Protein AF-A0A6D2IZM9-F1 (afdb_monomer)

Structure (mmCIF, N/CA/C/O backbone):
data_AF-A0A6D2IZM9-F1
#
_entry.id   AF-A0A6D2IZM9-F1
#
loop_
_atom_site.group_PDB
_atom_site.id
_atom_site.type_symbol
_atom_site.label_atom_id
_atom_site.label_alt_id
_atom_site.label_comp_id
_atom_site.label_asym_id
_atom_site.label_entity_id
_atom_site.label_seq_id
_atom_site.pdbx_PDB_ins_code
_atom_site.Cartn_x
_atom_site.Cartn_y
_atom_site.Cartn_z
_atom_site.occupancy
_atom_site.B_iso_or_equiv
_atom_site.auth_seq_id
_atom_site.auth_comp_id
_atom_site.auth_asym_id
_atom_site.auth_atom_id
_atom_site.pdbx_PDB_model_num
ATOM 1 N N . MET A 1 1 ? 29.027 42.571 6.717 1.00 38.59 1 MET A N 1
ATOM 2 C CA . MET A 1 1 ? 27.785 42.399 7.497 1.00 38.59 1 MET A CA 1
ATOM 3 C C . MET A 1 1 ? 26.822 41.626 6.615 1.00 38.59 1 MET A C 1
ATOM 5 O O . MET A 1 1 ? 26.282 42.202 5.682 1.00 38.59 1 MET A O 1
ATOM 9 N N . ALA A 1 2 ? 26.761 40.306 6.794 1.00 31.56 2 ALA A N 1
ATOM 10 C CA . ALA A 1 2 ? 25.891 39.433 6.013 1.00 31.56 2 ALA A CA 1
ATOM 11 C C . ALA A 1 2 ? 24.478 39.486 6.604 1.00 31.56 2 ALA A C 1
ATOM 13 O O . ALA A 1 2 ? 24.330 39.432 7.823 1.00 31.56 2 ALA A O 1
ATOM 14 N N . ALA A 1 3 ? 23.475 39.644 5.741 1.00 39.59 3 ALA A N 1
ATOM 15 C CA . ALA A 1 3 ? 22.075 39.573 6.125 1.00 39.59 3 ALA A CA 1
ATOM 16 C C . ALA A 1 3 ? 21.750 38.161 6.630 1.00 39.59 3 ALA A C 1
ATOM 18 O O . ALA A 1 3 ? 22.191 37.166 6.051 1.00 39.59 3 ALA A O 1
ATOM 19 N N . GLU A 1 4 ? 21.017 38.106 7.734 1.00 38.84 4 GLU A N 1
ATOM 20 C CA . GLU A 1 4 ? 20.607 36.886 8.414 1.00 38.84 4 GLU A CA 1
ATOM 21 C C . GLU A 1 4 ? 19.823 35.967 7.467 1.00 38.84 4 GLU A C 1
ATOM 23 O O . GLU A 1 4 ? 18.853 36.372 6.824 1.00 38.84 4 GLU A O 1
ATOM 28 N N . SER A 1 5 ? 20.264 34.711 7.378 1.00 39.22 5 SER A N 1
ATOM 29 C CA . SER A 1 5 ? 19.514 33.632 6.746 1.00 39.22 5 SER A CA 1
ATOM 30 C C . SER A 1 5 ? 18.311 33.324 7.632 1.00 39.22 5 SER A C 1
ATOM 32 O O . SER A 1 5 ? 18.461 32.769 8.720 1.00 39.22 5 SER A O 1
ATOM 34 N N . SER A 1 6 ? 17.113 33.702 7.185 1.00 39.50 6 SER A N 1
ATOM 35 C CA . SER A 1 6 ? 15.892 33.196 7.792 1.00 39.50 6 SER A CA 1
ATOM 36 C C . SER A 1 6 ? 15.790 31.709 7.460 1.00 39.50 6 SER A C 1
ATOM 38 O O . SER A 1 6 ? 15.661 31.305 6.303 1.00 39.50 6 SER A O 1
ATOM 40 N N . SER A 1 7 ? 15.881 30.876 8.495 1.00 46.00 7 SER A N 1
ATOM 41 C CA . SER A 1 7 ? 15.520 29.465 8.443 1.00 46.00 7 SER A CA 1
ATOM 42 C C . SER A 1 7 ? 14.008 29.354 8.233 1.00 46.00 7 SER A C 1
ATOM 44 O O . SER A 1 7 ? 13.225 29.096 9.144 1.00 46.00 7 SER A O 1
ATOM 46 N N . GLY A 1 8 ? 13.573 29.598 6.999 1.00 32.31 8 GLY A N 1
ATOM 47 C CA . GLY A 1 8 ? 12.224 29.295 6.566 1.00 32.31 8 GLY A CA 1
ATOM 48 C C . GLY A 1 8 ? 12.058 27.785 6.558 1.00 32.31 8 GLY A C 1
ATOM 49 O O . GLY A 1 8 ? 12.406 27.124 5.583 1.00 32.31 8 GLY A O 1
ATOM 50 N N . ILE A 1 9 ? 11.517 27.227 7.640 1.00 33.75 9 ILE A N 1
ATOM 51 C CA . ILE A 1 9 ? 10.809 25.954 7.548 1.00 33.75 9 ILE A CA 1
ATOM 52 C C . ILE A 1 9 ? 9.618 26.248 6.641 1.00 33.75 9 ILE A C 1
ATOM 54 O O . ILE A 1 9 ? 8.611 26.786 7.092 1.00 33.75 9 ILE A O 1
ATOM 58 N N . ILE A 1 10 ? 9.760 25.968 5.346 1.00 32.78 10 ILE A N 1
ATOM 59 C CA . ILE A 1 10 ? 8.606 25.861 4.462 1.00 32.78 10 ILE A CA 1
ATOM 60 C C . ILE A 1 10 ? 7.827 24.670 5.024 1.00 32.78 10 ILE A C 1
ATOM 62 O O . ILE A 1 10 ? 8.347 23.550 4.991 1.00 32.78 10 ILE A O 1
ATOM 66 N N . PRO A 1 11 ? 6.629 24.867 5.599 1.00 30.11 11 PRO A N 1
ATOM 67 C CA . PRO A 1 11 ? 5.808 23.735 5.969 1.00 30.11 11 PRO A CA 1
ATOM 68 C C . PRO A 1 11 ? 5.500 23.033 4.653 1.00 30.11 11 PRO A C 1
ATOM 70 O O . PRO A 1 11 ? 4.877 23.638 3.785 1.00 30.11 11 PRO A O 1
ATOM 73 N N . PHE A 1 12 ? 5.952 21.793 4.466 1.00 28.64 12 PHE A N 1
ATOM 74 C CA . PHE A 1 12 ? 5.380 20.957 3.418 1.00 28.64 12 PHE A CA 1
ATOM 75 C C . PHE A 1 12 ? 3.882 20.871 3.724 1.00 28.64 12 PHE A C 1
ATOM 77 O O . PHE A 1 12 ? 3.519 20.265 4.736 1.00 28.64 12 PHE A O 1
ATOM 84 N N . PRO A 1 13 ? 2.984 21.463 2.917 1.00 38.31 13 PRO A N 1
ATOM 85 C CA . PRO A 1 13 ? 1.565 21.344 3.166 1.00 38.31 13 PRO A CA 1
ATOM 86 C C . PRO A 1 13 ? 1.131 20.007 2.572 1.00 38.31 13 PRO A C 1
ATOM 88 O O . PRO A 1 13 ? 0.357 19.962 1.624 1.00 38.31 13 PRO A O 1
ATOM 91 N N . SER A 1 14 ? 1.637 18.888 3.089 1.00 41.75 14 SER A N 1
ATOM 92 C CA . SER A 1 14 ? 1.106 17.577 2.720 1.00 41.75 14 SER A CA 1
ATOM 93 C C . SER A 1 14 ? -0.194 17.339 3.493 1.00 41.75 14 SER A C 1
ATOM 95 O O . SER A 1 14 ? -0.275 16.481 4.363 1.00 41.75 14 SER A O 1
ATOM 97 N N . SER A 1 15 ? -1.213 18.146 3.186 1.00 48.81 15 SER A N 1
ATOM 98 C CA . SER A 1 15 ? -2.614 17.939 3.588 1.00 48.81 15 SER A CA 1
ATOM 99 C C . SER A 1 15 ? -3.463 17.552 2.378 1.00 48.81 15 SER A C 1
ATOM 101 O O . SER A 1 15 ? -4.623 17.947 2.257 1.00 48.81 15 SER A O 1
ATOM 103 N N . SER A 1 16 ? -2.850 16.842 1.428 1.00 51.47 16 SER A N 1
ATOM 104 C CA . SER A 1 16 ? -3.490 16.519 0.160 1.00 51.47 16 SER A CA 1
ATOM 105 C C . SER A 1 16 ? -4.648 15.549 0.352 1.00 51.47 16 SER A C 1
ATOM 107 O O . SER A 1 16 ? -5.613 15.678 -0.382 1.00 51.47 16 SER A O 1
ATOM 109 N N . LEU A 1 17 ? -4.584 14.657 1.351 1.00 51.22 17 LEU A N 1
ATOM 110 C CA . LEU A 1 17 ? -5.661 13.753 1.758 1.00 51.22 17 LEU A CA 1
ATOM 111 C C . LEU A 1 17 ? -6.534 14.396 2.845 1.00 51.22 17 LEU A C 1
ATOM 113 O O . LEU A 1 17 ? -6.061 14.636 3.955 1.00 51.22 17 LEU A O 1
ATOM 117 N N . ARG A 1 18 ? -7.809 14.657 2.547 1.00 54.88 18 ARG A N 1
ATOM 118 C CA . ARG A 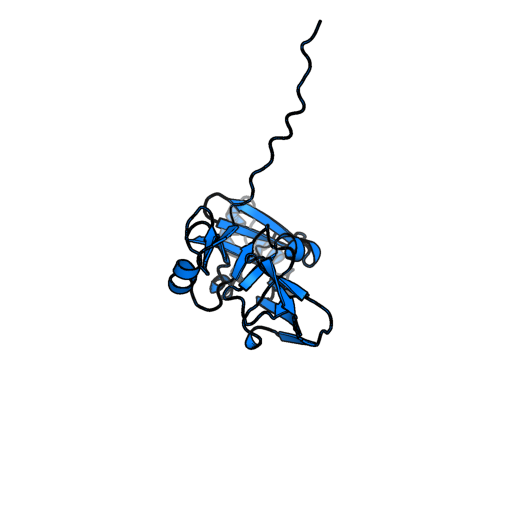1 18 ? -8.793 15.193 3.501 1.00 54.88 18 ARG A CA 1
ATOM 119 C C . ARG A 1 18 ? -10.074 14.396 3.443 1.00 54.88 18 ARG A C 1
ATOM 121 O O . ARG A 1 18 ? -10.560 14.135 2.355 1.00 54.88 18 ARG A O 1
ATOM 128 N N . PHE A 1 19 ? -10.664 14.039 4.572 1.00 54.28 19 PHE A N 1
ATOM 129 C CA . PHE A 1 19 ? -12.021 13.508 4.561 1.00 54.28 19 PHE A CA 1
ATOM 130 C C . PHE A 1 19 ? -13.018 14.638 4.806 1.00 54.28 19 PHE A C 1
ATOM 132 O O . PHE A 1 19 ? -13.113 15.166 5.911 1.00 54.28 19 PHE A O 1
ATOM 139 N N . GLU A 1 20 ? -13.756 15.014 3.770 1.00 53.47 20 GLU A N 1
ATOM 140 C CA . GLU A 1 20 ? -14.750 16.083 3.801 1.00 53.47 20 GLU A CA 1
ATOM 141 C C . GLU A 1 20 ? -16.025 15.588 3.101 1.00 53.47 20 GLU A C 1
ATOM 143 O O . GLU A 1 20 ? -15.963 14.825 2.140 1.00 53.47 20 GLU A O 1
ATOM 148 N N . HIS A 1 21 ? -17.205 15.986 3.588 1.00 56.22 21 HIS A N 1
ATOM 149 C CA . HIS A 1 21 ? -18.500 15.581 3.009 1.00 56.22 21 HIS A CA 1
ATOM 150 C C . HIS A 1 21 ? -18.712 14.054 2.912 1.00 56.22 21 HIS A C 1
ATOM 152 O O . HIS A 1 21 ? -19.262 13.557 1.932 1.00 56.22 21 HIS A O 1
ATOM 158 N N . ASN A 1 22 ? -18.269 13.301 3.928 1.00 53.41 22 ASN A N 1
ATOM 159 C CA . ASN A 1 22 ? -18.291 11.830 3.940 1.00 53.41 22 ASN A CA 1
ATOM 160 C C . ASN A 1 22 ? -17.460 11.185 2.809 1.00 53.41 22 ASN A C 1
ATOM 162 O O . ASN A 1 22 ? -17.678 10.029 2.447 1.00 53.41 22 ASN A O 1
ATOM 166 N N . CYS A 1 23 ? -16.515 11.936 2.238 1.00 53.25 23 CYS A N 1
ATOM 167 C CA . CYS A 1 23 ? -15.628 11.476 1.189 1.00 53.25 23 CYS A CA 1
ATOM 168 C C . CYS A 1 23 ? -14.173 11.781 1.531 1.00 53.25 23 CYS A C 1
ATOM 170 O O . CYS A 1 23 ? -13.801 12.899 1.869 1.00 53.25 23 CYS A O 1
ATOM 172 N N . LEU A 1 24 ? -13.324 10.774 1.390 1.00 61.12 24 LEU A N 1
ATOM 173 C CA . LEU A 1 24 ? -11.883 10.955 1.316 1.00 61.12 24 LEU A CA 1
ATOM 174 C C . LEU A 1 24 ? -11.565 11.751 0.044 1.00 61.12 24 LEU A C 1
ATOM 176 O O . LEU A 1 24 ? -12.086 11.432 -1.008 1.00 61.12 24 LEU A O 1
ATOM 180 N N . THR A 1 25 ? -10.741 12.782 0.095 1.00 55.56 25 THR A N 1
ATOM 181 C CA . THR A 1 25 ? -10.410 13.639 -1.047 1.00 55.56 25 THR A CA 1
ATOM 182 C C . THR A 1 25 ? -8.901 13.759 -1.161 1.00 55.56 25 THR A C 1
ATOM 184 O O . THR A 1 25 ? -8.244 13.966 -0.147 1.00 55.56 25 THR A O 1
ATOM 187 N N . PHE A 1 26 ? -8.345 13.624 -2.365 1.00 56.28 26 PHE A N 1
ATOM 188 C CA . PHE A 1 26 ? -6.960 13.980 -2.662 1.00 56.28 26 PHE A CA 1
ATOM 1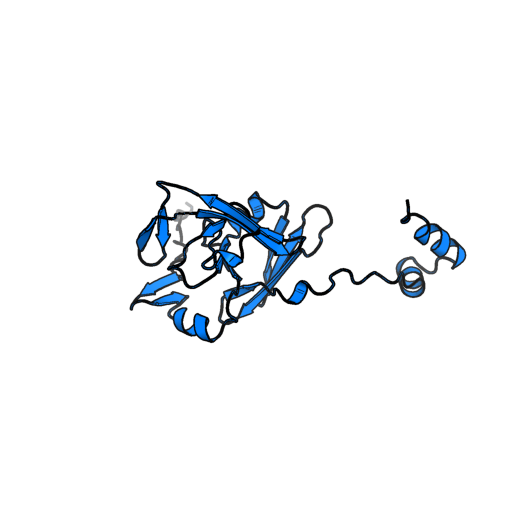89 C C . PHE A 1 26 ? -6.951 15.210 -3.572 1.00 56.28 26 PHE A C 1
ATOM 191 O O . PHE A 1 26 ? -7.531 15.165 -4.652 1.00 56.28 26 PHE A O 1
ATOM 198 N N . GLN A 1 27 ? -6.362 16.331 -3.141 1.00 58.81 27 GLN A N 1
ATOM 199 C CA . GLN A 1 27 ? -6.339 17.583 -3.923 1.00 58.81 27 GLN A CA 1
ATOM 200 C C . GLN A 1 27 ? -7.738 18.039 -4.414 1.00 58.81 27 GLN A C 1
ATOM 202 O O . GLN A 1 27 ? -7.889 18.483 -5.549 1.00 58.81 27 GLN A O 1
ATOM 207 N N . HIS A 1 28 ? -8.764 17.952 -3.556 1.00 53.44 28 HIS A N 1
ATOM 208 C CA . HIS A 1 28 ? -10.180 18.248 -3.865 1.00 53.44 28 HIS A CA 1
ATOM 209 C C . HIS A 1 28 ? -10.878 17.253 -4.813 1.00 53.44 28 HIS A C 1
ATOM 211 O O . HIS A 1 28 ? -12.031 17.467 -5.184 1.00 53.44 28 HIS A O 1
ATOM 217 N N . GLN A 1 29 ? -10.231 16.143 -5.179 1.00 56.94 29 GLN A N 1
ATOM 218 C CA . GLN A 1 29 ? -10.868 15.039 -5.900 1.00 56.94 29 GLN A CA 1
ATOM 219 C C . GLN A 1 29 ? -11.339 13.979 -4.912 1.00 56.94 29 GLN A C 1
ATOM 221 O O . GLN A 1 29 ? -10.549 13.439 -4.147 1.00 56.94 29 GLN A O 1
ATOM 226 N N . CYS A 1 30 ? -12.633 13.683 -4.919 1.00 58.78 30 CYS A N 1
ATOM 227 C CA . CYS A 1 30 ? -13.261 12.734 -4.009 1.00 58.78 30 CYS A CA 1
ATOM 228 C C . CYS A 1 30 ? -12.902 11.282 -4.381 1.00 58.78 30 CYS A C 1
ATOM 230 O O . CYS A 1 30 ? -13.344 10.768 -5.404 1.00 58.78 30 CYS A O 1
ATOM 232 N N . LEU A 1 31 ? -12.131 10.600 -3.530 1.00 61.81 31 LEU A N 1
ATOM 233 C CA . LEU A 1 31 ? -11.774 9.182 -3.623 1.00 61.81 31 LEU A CA 1
ATOM 234 C C . LEU A 1 31 ? -12.999 8.266 -3.726 1.00 61.81 31 LEU A C 1
ATOM 236 O O . LEU A 1 31 ? -12.879 7.194 -4.300 1.00 61.81 31 LEU A O 1
ATOM 240 N N . SER A 1 32 ? -14.194 8.653 -3.263 1.00 56.94 32 SER A N 1
ATOM 241 C CA . SER A 1 32 ? -15.385 7.812 -3.485 1.00 56.94 32 SER A CA 1
ATOM 242 C C . SER A 1 32 ? -15.765 7.699 -4.969 1.00 56.94 32 SER A C 1
ATOM 244 O O . SER A 1 32 ? -16.316 6.680 -5.375 1.00 56.94 32 SER A O 1
ATOM 246 N N . THR A 1 33 ? -15.398 8.675 -5.814 1.00 55.56 33 THR A N 1
ATOM 247 C CA . THR A 1 33 ? -15.480 8.507 -7.279 1.00 55.56 33 THR A CA 1
ATOM 248 C C . THR A 1 33 ? -14.431 7.528 -7.807 1.00 55.56 33 THR A C 1
ATOM 250 O O . THR A 1 33 ? -14.680 6.864 -8.811 1.00 55.56 33 THR A O 1
ATOM 253 N N . LEU A 1 34 ? -13.311 7.369 -7.091 1.00 60.22 34 LEU A N 1
ATOM 254 C CA . LEU A 1 34 ? -12.258 6.408 -7.417 1.00 60.22 34 LEU A CA 1
ATOM 255 C C . LEU A 1 34 ? -12.655 4.972 -7.107 1.00 60.22 34 LEU A C 1
ATOM 257 O O . LEU A 1 34 ? -12.255 4.080 -7.839 1.00 60.22 34 LEU A O 1
ATOM 261 N N . TYR A 1 35 ? -13.491 4.731 -6.093 1.00 59.34 35 TYR A N 1
ATOM 262 C CA . TYR A 1 35 ? -14.026 3.388 -5.837 1.00 59.34 35 TYR A CA 1
ATOM 263 C C . TYR A 1 35 ? -14.739 2.807 -7.070 1.00 59.34 35 TYR A C 1
ATOM 265 O O . TYR A 1 35 ? -14.592 1.630 -7.373 1.00 59.34 35 TYR A O 1
ATOM 273 N N . ASN A 1 36 ? -15.455 3.649 -7.825 1.00 61.50 36 ASN A N 1
ATOM 274 C CA . ASN A 1 36 ? -16.125 3.231 -9.059 1.00 61.50 36 ASN A CA 1
ATOM 275 C C . ASN A 1 36 ? -15.191 3.169 -10.280 1.00 61.50 36 ASN A C 1
ATOM 277 O O . ASN A 1 36 ? -15.559 2.567 -11.286 1.00 61.50 36 ASN A O 1
ATOM 281 N N . SER A 1 37 ? -14.023 3.818 -10.235 1.00 69.00 37 SER A N 1
ATOM 282 C CA . SER A 1 37 ? -13.067 3.836 -11.352 1.00 69.00 37 SER A CA 1
ATOM 283 C C . SER A 1 37 ? -11.904 2.859 -11.177 1.00 69.00 37 SER A C 1
ATOM 285 O O . SER A 1 37 ? -11.215 2.555 -12.149 1.00 69.00 37 SER A O 1
ATOM 287 N N . LEU A 1 38 ? -11.664 2.388 -9.954 1.00 73.06 38 LEU A N 1
ATOM 288 C CA . LEU A 1 38 ? -10.656 1.390 -9.634 1.00 73.06 38 LEU A CA 1
ATOM 289 C C . LEU A 1 38 ? -11.286 -0.006 -9.648 1.00 73.06 38 LEU A C 1
ATOM 291 O O . LEU A 1 38 ? -12.400 -0.186 -9.155 1.00 73.06 38 LEU A O 1
ATOM 295 N N . PRO A 1 39 ? -10.580 -1.020 -10.172 1.00 72.81 39 PRO A N 1
ATOM 296 C CA . PRO A 1 39 ? -11.013 -2.401 -10.036 1.00 72.81 39 PRO A CA 1
ATOM 297 C C . PRO A 1 39 ? -11.258 -2.766 -8.558 1.00 72.81 39 PRO A C 1
ATOM 299 O O . PRO A 1 39 ? -10.454 -2.378 -7.699 1.00 72.81 39 PRO A O 1
ATOM 302 N N . PRO A 1 40 ? -12.311 -3.535 -8.234 1.00 77.56 40 PRO A N 1
ATOM 303 C CA . PRO A 1 40 ? -12.507 -4.060 -6.886 1.00 77.56 40 PRO A CA 1
ATOM 304 C C . PRO A 1 40 ? -11.253 -4.785 -6.379 1.00 77.56 40 PRO A C 1
ATOM 306 O O . PRO A 1 40 ? -10.616 -5.527 -7.125 1.00 77.56 40 PRO A O 1
ATOM 309 N N . GLY A 1 41 ? -10.883 -4.555 -5.117 1.00 82.50 41 GLY A N 1
ATOM 310 C CA . GLY A 1 41 ? -9.686 -5.152 -4.511 1.00 82.50 41 GLY A CA 1
ATOM 311 C C . GLY A 1 41 ? -8.352 -4.492 -4.892 1.00 82.50 41 GLY A C 1
ATOM 312 O O . GLY A 1 41 ? -7.303 -4.997 -4.492 1.00 82.50 41 GLY A O 1
ATOM 313 N N . SER A 1 42 ? -8.366 -3.370 -5.622 1.00 88.44 42 SER A N 1
ATOM 314 C CA . SER A 1 42 ? -7.151 -2.611 -5.956 1.00 88.44 42 SER A CA 1
ATOM 315 C C . SER A 1 42 ? -6.356 -2.186 -4.719 1.00 88.44 42 SER A C 1
ATOM 317 O O . SER A 1 42 ? -6.926 -1.785 -3.703 1.00 88.44 42 SER A O 1
ATOM 319 N N . TRP A 1 43 ? -5.028 -2.213 -4.847 1.00 93.69 43 TRP A N 1
ATOM 320 C CA . TRP A 1 43 ? -4.085 -1.775 -3.820 1.00 93.69 43 TRP A CA 1
ATOM 321 C C . TRP A 1 43 ? -3.472 -0.429 -4.194 1.00 93.69 43 TRP A C 1
ATOM 323 O O . TRP A 1 43 ? -2.811 -0.304 -5.225 1.00 93.69 43 TRP A O 1
ATOM 333 N N . ILE A 1 44 ? -3.676 0.573 -3.343 1.00 93.69 44 ILE A N 1
ATOM 334 C CA . ILE A 1 44 ? -3.066 1.896 -3.475 1.00 93.69 44 ILE A CA 1
ATOM 335 C C . ILE A 1 44 ? -1.707 1.862 -2.780 1.00 93.69 44 ILE A C 1
ATOM 337 O O . ILE A 1 44 ? -1.614 1.482 -1.614 1.00 93.69 44 ILE A O 1
ATOM 341 N N . ILE A 1 45 ? -0.654 2.276 -3.476 1.00 95.44 45 ILE A N 1
ATOM 342 C CA . ILE A 1 45 ? 0.682 2.425 -2.901 1.00 95.44 45 ILE A CA 1
ATOM 343 C C . ILE A 1 45 ? 0.777 3.825 -2.299 1.00 95.44 45 ILE A C 1
ATOM 345 O O . ILE A 1 45 ? 0.750 4.821 -3.021 1.00 95.44 45 ILE A O 1
ATOM 349 N N . ASP A 1 46 ? 0.871 3.894 -0.973 1.00 92.81 46 ASP A N 1
ATOM 350 C CA . ASP A 1 46 ? 0.735 5.131 -0.211 1.00 92.81 46 ASP A CA 1
ATOM 351 C C . ASP A 1 46 ? 1.910 5.322 0.757 1.00 92.81 46 ASP A C 1
ATOM 353 O O . ASP A 1 46 ? 2.131 4.541 1.685 1.00 92.81 46 ASP A O 1
ATOM 357 N N . SER A 1 47 ? 2.685 6.386 0.549 1.00 93.00 47 SER A N 1
ATOM 358 C CA . SER A 1 47 ? 3.755 6.784 1.469 1.00 93.00 47 SER A CA 1
ATOM 359 C C . SER A 1 47 ? 3.243 7.521 2.709 1.00 93.00 47 SER A C 1
ATOM 361 O O . SER A 1 47 ? 3.989 7.660 3.675 1.00 93.00 47 SER A O 1
ATOM 363 N N . GLY A 1 48 ? 2.006 8.026 2.681 1.00 89.19 48 GLY A N 1
ATOM 364 C CA . GLY A 1 48 ? 1.346 8.682 3.810 1.00 89.19 48 GLY A CA 1
ATOM 365 C C . GLY A 1 48 ? 0.740 7.701 4.817 1.00 89.19 48 GLY A C 1
ATOM 366 O O . GLY A 1 48 ? 0.501 8.077 5.966 1.00 89.19 48 GLY A O 1
ATOM 367 N N . ALA A 1 49 ? 0.530 6.445 4.421 1.00 88.94 49 ALA A N 1
ATOM 368 C CA . ALA A 1 49 ? 0.082 5.389 5.315 1.00 88.94 49 ALA A CA 1
ATOM 369 C C . ALA A 1 49 ? 1.225 4.909 6.223 1.00 88.94 49 ALA A C 1
ATOM 371 O O . ALA A 1 49 ? 2.356 4.691 5.790 1.00 88.94 49 ALA A O 1
ATOM 372 N N . THR A 1 50 ? 0.918 4.706 7.503 1.00 90.81 50 THR A N 1
ATOM 373 C CA . THR A 1 50 ? 1.869 4.177 8.495 1.00 90.81 50 THR A CA 1
ATOM 374 C C . THR A 1 50 ? 1.903 2.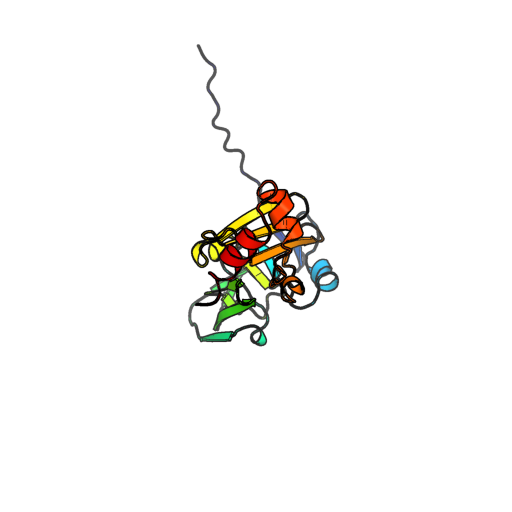653 8.540 1.00 90.81 50 THR A C 1
ATOM 376 O O . THR A 1 50 ? 2.861 2.080 9.053 1.00 90.81 50 THR A O 1
ATOM 379 N N . THR A 1 51 ? 0.858 1.994 8.038 1.00 91.69 51 THR A N 1
ATOM 380 C CA . THR A 1 51 ? 0.704 0.538 8.026 1.00 91.69 51 THR A CA 1
ATOM 381 C C . THR A 1 51 ? -0.160 0.093 6.852 1.00 91.69 51 THR A C 1
ATOM 383 O O . THR A 1 51 ? -0.893 0.897 6.272 1.00 91.69 51 THR A O 1
ATOM 386 N N . HIS A 1 52 ? -0.059 -1.182 6.489 1.00 94.88 52 HIS A N 1
ATOM 387 C CA . HIS A 1 52 ? -0.900 -1.782 5.462 1.00 94.88 52 HIS A CA 1
ATOM 388 C C . HIS A 1 52 ? -2.344 -1.913 5.956 1.00 94.88 52 HIS A C 1
ATOM 390 O O . HIS A 1 52 ? -2.584 -2.275 7.110 1.00 94.88 52 HIS A O 1
ATOM 396 N N . VAL A 1 53 ? -3.307 -1.664 5.070 1.00 93.56 5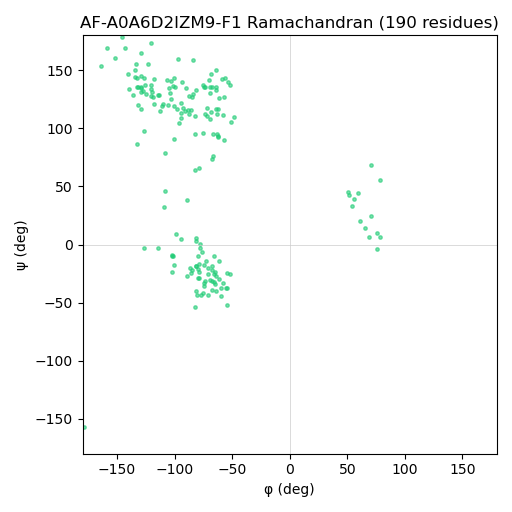3 VAL A N 1
ATOM 397 C CA . VAL A 1 53 ? -4.741 -1.786 5.366 1.00 93.56 53 VAL A CA 1
ATOM 398 C C . VAL A 1 53 ? -5.400 -2.634 4.292 1.00 93.56 53 VAL A C 1
ATOM 400 O O . VAL A 1 53 ? -5.150 -2.432 3.107 1.00 93.56 53 VAL A O 1
ATOM 403 N N . CYS A 1 54 ? -6.249 -3.567 4.706 1.00 93.69 54 CYS A N 1
ATOM 404 C CA . CYS A 1 54 ? -7.066 -4.377 3.817 1.00 93.69 54 CYS A CA 1
ATOM 405 C C . CYS A 1 54 ? -8.509 -4.409 4.321 1.00 93.69 54 CYS A C 1
ATOM 407 O O . CYS A 1 54 ? -8.762 -4.590 5.513 1.00 93.69 54 CYS A O 1
ATOM 409 N N . SER A 1 55 ? -9.444 -4.244 3.397 1.00 91.31 55 SER A N 1
ATOM 410 C CA . SER A 1 55 ? -10.883 -4.254 3.670 1.00 91.31 55 SER A CA 1
ATOM 411 C C . SER A 1 55 ? -11.496 -5.654 3.659 1.00 91.31 55 SER A C 1
ATOM 413 O O . SER A 1 55 ? -12.519 -5.882 4.300 1.00 91.31 55 SER A O 1
ATOM 415 N N . ASP A 1 56 ? -10.859 -6.590 2.954 1.00 91.56 56 ASP A N 1
ATOM 416 C CA . ASP A 1 56 ? -11.379 -7.930 2.712 1.00 91.56 56 ASP A CA 1
ATOM 417 C C . ASP A 1 56 ? -10.527 -8.986 3.422 1.00 91.56 56 ASP A C 1
ATOM 419 O O . ASP A 1 56 ? -9.352 -9.200 3.102 1.00 91.56 56 ASP A O 1
ATOM 423 N N . LEU A 1 57 ? -11.135 -9.671 4.391 1.00 92.56 57 LEU A N 1
ATOM 424 C CA . LEU A 1 57 ? -10.493 -10.743 5.142 1.00 92.56 57 LEU A CA 1
ATOM 425 C C . LEU A 1 57 ? -10.139 -11.953 4.258 1.00 92.56 57 LEU A C 1
ATOM 427 O O . LEU A 1 57 ? -9.211 -12.685 4.593 1.00 92.56 57 LEU A O 1
ATOM 431 N N . ALA A 1 58 ? -10.822 -12.152 3.124 1.00 93.31 58 ALA A N 1
ATOM 432 C CA . ALA A 1 58 ? -10.555 -13.259 2.206 1.00 93.31 58 ALA A CA 1
ATOM 433 C C . ALA A 1 58 ? -9.190 -13.150 1.501 1.00 93.31 58 ALA A C 1
ATOM 435 O O . ALA A 1 58 ? -8.673 -14.153 1.014 1.00 93.31 58 ALA A O 1
ATOM 436 N N . LEU A 1 59 ? -8.582 -11.957 1.473 1.00 92.81 59 LEU A N 1
ATOM 437 C CA . LEU A 1 59 ? -7.252 -11.735 0.894 1.00 92.81 59 LEU A CA 1
ATOM 438 C C . LEU A 1 59 ? -6.103 -12.164 1.822 1.00 92.81 59 LEU A C 1
ATOM 440 O O . LEU A 1 59 ? -4.943 -12.185 1.408 1.00 92.81 59 LEU A O 1
ATOM 444 N N . PHE A 1 60 ? -6.388 -12.490 3.082 1.00 95.75 60 PHE A N 1
ATOM 445 C CA . PHE A 1 60 ? -5.363 -12.861 4.050 1.00 95.75 60 PHE A CA 1
ATOM 446 C C . PHE A 1 60 ? -5.021 -14.350 3.948 1.00 95.75 60 PHE A C 1
ATOM 448 O O . PHE A 1 60 ? -5.887 -15.208 4.098 1.00 95.75 60 PHE A O 1
ATOM 455 N N . SER A 1 61 ? -3.735 -14.668 3.790 1.00 96.38 61 SER A N 1
ATOM 456 C CA . SER A 1 61 ? -3.240 -16.052 3.871 1.00 96.38 61 SER A CA 1
ATOM 457 C C . SER A 1 61 ? -3.102 -16.527 5.319 1.00 96.38 61 SER A C 1
ATOM 459 O O . SER A 1 61 ? -3.232 -17.713 5.618 1.00 96.38 61 SER A O 1
ATOM 461 N N . ARG A 1 62 ? -2.843 -15.589 6.239 1.00 95.81 62 ARG A N 1
ATOM 462 C CA . ARG A 1 62 ? -2.767 -15.833 7.679 1.00 95.81 62 ARG A CA 1
ATOM 463 C C . ARG A 1 62 ? -3.424 -14.690 8.424 1.00 95.81 62 ARG A C 1
ATOM 465 O O . ARG A 1 62 ? -3.122 -13.530 8.156 1.00 95.81 62 ARG A O 1
ATOM 472 N N . VAL A 1 63 ? -4.254 -15.030 9.401 1.00 96.75 63 VAL A N 1
ATOM 473 C CA . VAL A 1 63 ? -4.980 -14.072 10.235 1.00 96.75 63 VAL A CA 1
ATOM 474 C C . VAL A 1 63 ? -4.696 -14.363 11.702 1.00 96.75 63 VAL A C 1
ATOM 476 O O . VAL A 1 63 ? -4.708 -15.516 12.127 1.00 96.75 63 VAL A O 1
ATOM 479 N N . SER A 1 64 ? -4.476 -13.303 12.472 1.00 95.12 64 SER A N 1
ATOM 480 C CA . SER A 1 64 ? -4.327 -13.335 13.922 1.00 95.12 64 SER A CA 1
ATOM 481 C C . SER A 1 64 ? -5.289 -12.326 14.556 1.00 95.12 64 SER A C 1
ATOM 483 O O . SER A 1 64 ? -5.330 -11.170 14.119 1.00 95.12 64 SER A O 1
ATOM 485 N N . PRO A 1 65 ? -6.059 -12.715 15.586 1.00 94.94 65 PRO A N 1
ATOM 486 C CA . PRO A 1 65 ? -6.899 -11.774 16.312 1.00 94.94 65 PRO A CA 1
ATOM 487 C C . PRO A 1 65 ? -6.037 -10.789 17.107 1.00 94.94 65 PRO A C 1
ATOM 489 O O . PRO A 1 65 ? -4.970 -11.140 17.615 1.00 94.94 65 PRO A O 1
ATOM 492 N N . VAL A 1 66 ? -6.518 -9.557 17.243 1.00 91.69 66 VAL A N 1
ATOM 493 C CA . VAL A 1 66 ? -5.896 -8.510 18.060 1.00 91.69 66 VAL A CA 1
ATOM 494 C C . VAL A 1 66 ? -6.954 -7.797 18.895 1.00 91.69 66 VAL A C 1
ATOM 496 O O . VAL A 1 66 ? -8.112 -7.687 18.501 1.00 91.69 66 VAL A O 1
ATOM 499 N N . SER A 1 67 ? -6.555 -7.306 20.066 1.00 90.00 67 SER A N 1
ATOM 500 C CA . SER A 1 67 ? -7.431 -6.571 20.981 1.00 90.00 67 SER A CA 1
ATOM 501 C C . SER A 1 67 ? -6.748 -5.304 21.475 1.00 90.00 67 SER A C 1
ATOM 503 O O . SER A 1 67 ? -5.548 -5.316 21.741 1.00 90.00 67 SER A O 1
ATOM 505 N N . GLY A 1 68 ? -7.513 -4.225 21.644 1.00 87.44 68 GLY A N 1
ATOM 506 C CA . GLY A 1 68 ? -6.991 -2.952 22.155 1.00 87.44 68 GLY A CA 1
ATOM 507 C C . GLY A 1 68 ? -6.176 -2.145 21.140 1.00 87.44 68 GLY A C 1
ATOM 508 O O . GLY A 1 68 ? -5.558 -1.152 21.515 1.00 87.44 68 GLY A O 1
ATOM 509 N N . VAL A 1 69 ? -6.184 -2.539 19.864 1.00 87.06 69 VAL A N 1
ATOM 510 C CA . VAL A 1 69 ? -5.546 -1.788 18.778 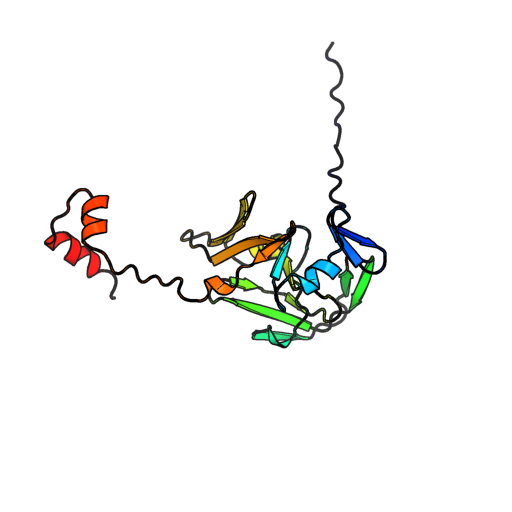1.00 87.06 69 VAL A CA 1
ATOM 511 C C . VAL A 1 69 ? -6.606 -0.983 18.034 1.00 87.06 69 VAL A C 1
ATOM 513 O O . VAL A 1 69 ? -7.687 -1.483 17.725 1.00 87.06 69 VAL A O 1
ATOM 516 N N . THR A 1 70 ? -6.291 0.275 17.740 1.00 87.88 70 THR A N 1
ATOM 517 C CA . THR A 1 70 ? -7.148 1.166 16.952 1.00 87.88 70 THR A CA 1
ATOM 518 C C . THR A 1 70 ? -6.363 1.748 15.792 1.00 87.88 70 THR A C 1
ATOM 520 O O . THR A 1 70 ? -5.209 2.134 15.988 1.00 87.88 70 THR A O 1
ATOM 523 N N . VAL A 1 71 ? -7.005 1.916 14.645 1.00 85.69 71 VAL A N 1
ATOM 524 C CA . VAL A 1 71 ? -6.468 2.668 13.511 1.00 85.69 71 VAL A CA 1
ATOM 525 C C . VAL A 1 71 ? -7.102 4.056 13.467 1.00 85.69 71 VAL A C 1
ATOM 527 O O . VAL A 1 71 ? -8.304 4.200 13.681 1.00 85.69 71 VAL A O 1
ATOM 530 N N . SER A 1 72 ? -6.295 5.086 13.221 1.00 85.94 72 SER A N 1
ATOM 531 C CA . SER A 1 72 ? -6.801 6.434 12.951 1.00 85.94 72 SER A CA 1
ATOM 532 C C . SER A 1 72 ? -7.051 6.565 11.458 1.00 85.94 72 SER A C 1
ATOM 534 O O . SER A 1 72 ? -6.117 6.483 10.662 1.00 85.94 72 SER A O 1
ATOM 536 N N . LEU A 1 73 ? -8.309 6.756 11.085 1.00 80.00 73 LEU A N 1
ATOM 537 C CA . LEU A 1 73 ? -8.704 6.959 9.704 1.00 80.00 73 LEU A CA 1
ATOM 538 C C . LEU A 1 73 ? -8.537 8.438 9.305 1.00 80.00 73 LEU A C 1
ATOM 540 O O . LEU A 1 73 ? -8.552 9.324 10.166 1.00 80.00 73 LEU A O 1
ATOM 544 N N . PRO A 1 74 ? -8.437 8.748 8.001 1.00 69.31 74 PRO A N 1
ATOM 545 C CA . PRO A 1 74 ? -8.314 10.129 7.515 1.00 69.31 74 PRO A CA 1
ATOM 546 C C . PRO A 1 74 ? -9.500 11.047 7.858 1.00 69.31 74 PRO A C 1
ATOM 548 O O . PRO A 1 74 ? -9.397 12.264 7.741 1.00 69.31 74 PRO A O 1
ATOM 551 N N . ASN A 1 75 ? -10.625 10.471 8.292 1.00 70.75 75 ASN A N 1
ATOM 552 C CA . ASN A 1 75 ? -11.791 11.182 8.823 1.00 70.75 75 ASN A CA 1
ATOM 553 C C . ASN A 1 75 ? -11.665 11.597 10.293 1.00 70.75 75 ASN A C 1
ATOM 555 O O . ASN A 1 75 ? -12.616 12.131 10.857 1.00 70.75 75 ASN A O 1
ATOM 559 N N . GLY A 1 76 ? -10.517 11.337 10.920 1.00 75.00 76 GLY A N 1
ATOM 560 C CA . GLY A 1 76 ? -10.289 11.592 12.338 1.00 75.00 76 GLY A CA 1
ATOM 561 C C . GLY A 1 76 ? -10.964 10.577 13.264 1.00 75.00 76 GLY A C 1
ATOM 562 O O . GLY A 1 76 ? -10.752 10.633 14.475 1.00 75.00 76 GLY A O 1
ATOM 563 N N . ILE A 1 77 ? -11.740 9.630 12.726 1.00 80.75 77 ILE A N 1
ATOM 564 C CA . ILE A 1 77 ? -12.328 8.539 13.499 1.00 80.75 77 ILE A CA 1
ATOM 565 C C . ILE A 1 77 ? -11.230 7.534 13.829 1.00 80.75 77 ILE A C 1
ATOM 567 O O . ILE A 1 77 ? -10.409 7.161 12.988 1.00 80.75 77 ILE A O 1
ATOM 571 N N . ARG A 1 78 ? -11.227 7.084 15.082 1.00 85.81 78 ARG A N 1
ATOM 572 C CA . ARG A 1 78 ? -10.419 5.952 15.523 1.00 85.81 78 ARG A CA 1
ATOM 573 C C . ARG A 1 78 ? -11.295 4.718 15.535 1.00 85.81 78 ARG A C 1
ATOM 575 O O . ARG A 1 78 ? -12.243 4.660 16.315 1.00 85.81 78 ARG A O 1
ATOM 582 N N . GLU A 1 79 ? -10.966 3.744 14.703 1.00 84.75 79 GLU A N 1
ATOM 583 C CA . GLU A 1 79 ? -11.706 2.490 14.648 1.00 84.75 79 GLU A CA 1
ATOM 584 C C . GLU A 1 79 ? -10.926 1.357 15.311 1.00 84.75 79 GLU A C 1
ATOM 586 O O . GLU A 1 79 ? -9.719 1.223 15.080 1.00 84.75 79 GLU A O 1
ATOM 591 N N . PRO A 1 80 ? -11.579 0.543 16.157 1.00 88.00 80 PRO A N 1
ATOM 592 C CA . PRO A 1 80 ? -10.958 -0.656 16.687 1.00 88.00 80 PRO A CA 1
ATOM 593 C C . PRO A 1 80 ? -10.751 -1.664 15.558 1.00 88.00 80 PRO A C 1
ATOM 595 O O . PRO A 1 80 ? -11.653 -1.916 14.761 1.00 88.00 80 PRO A O 1
ATOM 598 N N . ILE A 1 81 ? -9.573 -2.278 15.524 1.00 91.56 81 ILE A N 1
ATOM 599 C CA . ILE A 1 81 ? -9.310 -3.403 14.630 1.00 91.56 81 ILE A CA 1
ATOM 600 C C . ILE A 1 81 ? -9.419 -4.710 15.409 1.00 91.56 81 ILE A C 1
ATOM 602 O O . ILE A 1 81 ? -9.030 -4.793 16.574 1.00 91.56 81 ILE A O 1
ATOM 606 N N . SER A 1 82 ? -9.955 -5.734 14.755 1.00 89.06 82 SER A N 1
ATOM 607 C CA . SER A 1 82 ? -10.137 -7.064 15.346 1.00 89.06 82 SER A CA 1
ATOM 608 C C . SER A 1 82 ? -9.092 -8.070 14.879 1.00 89.06 82 SER A C 1
ATOM 610 O O . SER A 1 82 ? -8.831 -9.048 15.575 1.00 89.06 82 SER A O 1
ATOM 612 N N . HIS A 1 83 ? -8.483 -7.837 13.714 1.00 93.25 83 HIS A N 1
ATOM 613 C CA . HIS A 1 83 ? -7.558 -8.774 13.096 1.00 93.25 83 HIS A CA 1
ATOM 614 C C . HIS A 1 83 ? -6.379 -8.052 12.448 1.00 93.25 83 HIS A C 1
ATOM 616 O O . HIS A 1 83 ? -6.509 -6.956 11.895 1.00 93.25 83 HIS A O 1
ATOM 622 N N . THR A 1 84 ? -5.231 -8.717 12.487 1.00 96.44 84 THR A N 1
ATOM 623 C CA . THR A 1 84 ? -4.072 -8.412 11.654 1.00 96.44 84 THR A CA 1
ATOM 624 C C . THR A 1 84 ? -3.596 -9.684 10.968 1.00 96.44 84 THR A C 1
ATOM 626 O O . THR A 1 84 ? -3.980 -10.785 11.363 1.00 96.44 84 THR A O 1
ATOM 629 N N . GLY A 1 85 ? -2.754 -9.574 9.949 1.00 96.62 85 GLY A N 1
ATOM 630 C CA . GLY A 1 85 ? -2.261 -10.768 9.295 1.00 96.62 85 GLY A CA 1
ATOM 631 C C . GLY A 1 85 ? -1.290 -10.530 8.160 1.00 96.62 85 GLY A C 1
ATOM 632 O O . GLY A 1 85 ? -0.584 -9.524 8.106 1.00 96.62 85 GLY A O 1
ATOM 633 N N . THR A 1 86 ? -1.220 -11.519 7.282 1.00 97.19 86 THR A N 1
ATOM 634 C CA . THR A 1 86 ? -0.344 -11.531 6.113 1.00 97.19 86 THR A CA 1
ATOM 635 C C . THR A 1 86 ? -1.187 -11.658 4.856 1.00 97.19 86 THR A C 1
ATOM 637 O O . THR A 1 86 ? -2.093 -12.491 4.800 1.00 97.19 86 THR A O 1
ATOM 640 N N . VAL A 1 87 ? -0.884 -10.827 3.863 1.00 96.44 87 VAL A N 1
ATOM 641 C CA . VAL A 1 87 ? -1.509 -10.842 2.539 1.00 96.44 87 VAL A CA 1
ATOM 642 C C . VAL A 1 87 ? -0.423 -11.117 1.509 1.00 96.44 87 VAL A C 1
ATOM 644 O O . VAL A 1 87 ? 0.587 -10.417 1.470 1.00 96.44 87 VAL A O 1
ATOM 647 N N . HIS A 1 88 ? -0.636 -12.127 0.670 1.00 94.19 88 HIS A N 1
ATOM 648 C CA . HIS A 1 88 ? 0.229 -12.399 -0.475 1.00 94.19 88 HIS A CA 1
ATOM 649 C C . HIS A 1 88 ? -0.382 -11.728 -1.695 1.00 94.19 88 HIS A C 1
ATOM 651 O O . HIS A 1 88 ? -1.459 -12.117 -2.140 1.00 94.19 88 HIS A O 1
ATOM 657 N N . ILE A 1 89 ? 0.296 -10.709 -2.218 1.00 92.50 89 ILE A N 1
ATOM 658 C CA . ILE A 1 89 ? -0.088 -10.115 -3.499 1.00 92.50 89 ILE A CA 1
ATOM 659 C C . ILE A 1 89 ? 0.444 -10.985 -4.640 1.00 92.50 89 ILE A C 1
ATOM 661 O O . ILE A 1 89 ? -0.262 -11.254 -5.611 1.00 92.50 89 ILE A O 1
ATOM 665 N N . SER A 1 90 ? 1.691 -11.430 -4.497 1.00 89.75 90 SER A N 1
ATOM 666 C CA . SER A 1 90 ? 2.364 -12.402 -5.352 1.00 89.75 90 SER A CA 1
ATOM 667 C C . SER A 1 90 ? 3.320 -13.253 -4.518 1.00 89.75 90 SER A C 1
ATOM 669 O O . SER A 1 90 ? 3.479 -13.021 -3.317 1.00 89.75 90 SER A O 1
ATOM 671 N N . ASP A 1 91 ? 3.987 -14.213 -5.159 1.00 87.12 91 ASP A N 1
ATOM 672 C CA . ASP A 1 91 ? 5.026 -15.023 -4.514 1.00 87.12 91 ASP A CA 1
ATOM 673 C C . ASP A 1 91 ? 6.206 -14.168 -4.026 1.00 87.12 91 ASP A C 1
ATOM 675 O O . ASP A 1 91 ? 6.842 -14.489 -3.025 1.00 87.12 91 ASP A O 1
ATOM 679 N N . SER A 1 92 ? 6.473 -13.051 -4.710 1.00 89.25 92 SER A N 1
ATOM 680 C CA . SER A 1 92 ? 7.590 -12.146 -4.431 1.00 89.25 92 SER A CA 1
ATOM 681 C C . SER A 1 92 ? 7.203 -10.881 -3.658 1.00 89.25 92 SER A C 1
ATOM 683 O O . SER A 1 92 ? 8.086 -10.135 -3.245 1.00 89.25 92 SER A O 1
ATOM 685 N N . LEU A 1 93 ? 5.906 -10.601 -3.491 1.00 93.12 93 LEU A N 1
ATOM 686 C CA . LEU A 1 93 ? 5.401 -9.410 -2.807 1.00 93.12 93 LEU A CA 1
ATOM 687 C C . LEU A 1 93 ? 4.418 -9.808 -1.707 1.00 93.12 93 LEU A C 1
ATOM 689 O O . LEU A 1 93 ? 3.223 -10.024 -1.942 1.00 93.12 93 LEU A O 1
ATOM 693 N N . VAL A 1 94 ? 4.944 -9.863 -0.484 1.00 94.75 94 VAL A N 1
ATOM 694 C CA . VAL A 1 94 ? 4.200 -10.254 0.712 1.00 94.75 94 VAL A CA 1
ATOM 695 C C . VAL A 1 94 ? 4.080 -9.063 1.655 1.00 94.75 94 VAL A C 1
ATOM 697 O O . VAL A 1 94 ? 5.057 -8.394 1.993 1.00 94.75 94 VAL A O 1
ATOM 700 N N . LEU A 1 95 ? 2.852 -8.790 2.086 1.00 96.88 95 LEU A N 1
ATOM 701 C CA . LEU A 1 95 ? 2.547 -7.737 3.043 1.00 96.88 95 LEU A CA 1
ATOM 702 C C . LEU A 1 95 ? 2.354 -8.370 4.417 1.00 96.88 95 LEU A C 1
ATOM 704 O O . LEU A 1 95 ? 1.450 -9.187 4.618 1.00 96.88 95 LEU A O 1
ATOM 708 N N . HIS A 1 96 ? 3.192 -7.983 5.371 1.00 95.44 96 HIS A N 1
ATOM 709 C CA . HIS A 1 96 ? 3.098 -8.423 6.757 1.00 95.44 96 HIS A CA 1
ATOM 710 C C . HIS A 1 96 ? 2.369 -7.384 7.613 1.00 95.44 96 HIS A C 1
ATOM 712 O O . HIS A 1 96 ? 2.257 -6.217 7.246 1.00 95.44 96 HIS A O 1
ATOM 718 N N . ASN A 1 97 ? 1.852 -7.822 8.765 1.00 94.88 97 ASN A N 1
ATOM 719 C CA . ASN A 1 97 ? 1.198 -6.957 9.754 1.00 94.88 97 ASN A CA 1
ATOM 720 C C . ASN A 1 97 ? 0.050 -6.102 9.176 1.00 94.88 97 ASN A C 1
ATOM 722 O O . ASN A 1 97 ? -0.195 -4.980 9.621 1.00 94.88 97 ASN A O 1
ATOM 726 N N . VAL A 1 98 ? -0.665 -6.633 8.180 1.00 96.12 98 VAL A N 1
ATOM 727 C CA . VAL A 1 98 ? -1.766 -5.936 7.508 1.00 96.12 98 VAL A CA 1
ATOM 728 C C . VAL A 1 98 ? -2.934 -5.797 8.468 1.00 96.12 98 VAL A C 1
ATOM 730 O O . VAL A 1 98 ? -3.325 -6.776 9.102 1.00 96.12 98 VAL A O 1
ATOM 733 N N . LEU A 1 99 ? -3.492 -4.596 8.601 1.00 95.12 99 LEU A N 1
ATOM 734 C CA . LEU A 1 99 ? -4.677 -4.362 9.421 1.00 95.12 99 LEU A CA 1
ATOM 735 C C . LEU A 1 99 ? -5.938 -4.677 8.620 1.00 95.12 99 LEU A C 1
ATOM 737 O O . LEU A 1 99 ? -6.113 -4.162 7.516 1.00 95.12 99 LEU A O 1
ATOM 741 N N . HIS A 1 100 ? -6.836 -5.478 9.191 1.00 93.88 100 HIS A N 1
ATOM 742 C CA . HIS A 1 100 ? -8.161 -5.676 8.614 1.00 93.88 100 HIS A CA 1
ATOM 743 C C . HIS A 1 100 ? -9.112 -4.573 9.094 1.00 93.88 100 HIS A C 1
ATOM 745 O O . HIS A 1 100 ? -9.404 -4.477 10.291 1.00 93.88 100 HIS A O 1
ATOM 751 N N . VAL A 1 101 ? -9.590 -3.747 8.162 1.00 90.44 101 VAL A N 1
ATOM 752 C CA . VAL A 1 101 ? -10.461 -2.597 8.435 1.00 90.44 101 VAL A CA 1
ATOM 753 C C . VAL A 1 101 ? -11.636 -2.619 7.446 1.00 90.44 101 VAL A C 1
ATOM 755 O O . VAL A 1 101 ? -11.561 -1.990 6.393 1.00 90.44 101 VAL A O 1
ATOM 758 N N . PRO A 1 102 ? -12.731 -3.338 7.751 1.00 87.06 102 PRO A N 1
ATOM 759 C CA . PRO A 1 102 ? -13.819 -3.576 6.795 1.00 87.06 102 PRO A CA 1
ATOM 760 C C . PRO A 1 102 ? -14.609 -2.308 6.433 1.00 87.06 102 PRO A C 1
ATOM 762 O O . PRO A 1 102 ? -15.250 -2.245 5.389 1.00 87.06 102 PRO A O 1
ATOM 765 N N . SER A 1 103 ? -14.569 -1.285 7.287 1.00 82.69 103 SER A N 1
ATOM 766 C CA . SER A 1 103 ? -15.173 0.032 7.051 1.00 82.69 103 SER A CA 1
ATOM 767 C C . SER A 1 103 ? -14.384 0.889 6.054 1.00 82.69 103 SER A C 1
ATOM 769 O O . SER A 1 103 ? -14.912 1.869 5.521 1.00 82.69 103 SER A O 1
ATOM 771 N N . PHE A 1 104 ? -13.121 0.545 5.792 1.00 80.88 104 PHE A N 1
ATOM 772 C CA . PHE A 1 104 ? -12.242 1.309 4.924 1.00 80.88 104 PHE A CA 1
ATOM 773 C C . PHE A 1 104 ? -12.313 0.762 3.497 1.00 80.88 104 PHE A C 1
ATOM 775 O O . PHE A 1 104 ? -11.963 -0.379 3.248 1.00 80.88 104 PHE A O 1
ATOM 782 N N . GLN A 1 105 ? -12.772 1.569 2.542 1.00 75.75 105 GLN A N 1
ATOM 783 C CA . GLN A 1 105 ? -13.139 1.095 1.195 1.00 75.75 105 GLN A CA 1
ATOM 784 C C . GLN A 1 105 ? -11.952 0.827 0.250 1.00 75.75 105 GLN A C 1
ATOM 786 O O . GLN A 1 105 ? -12.163 0.455 -0.903 1.00 75.75 105 GLN A O 1
ATOM 791 N N . PHE A 1 106 ? -10.713 1.032 0.704 1.00 81.69 106 PHE A N 1
ATOM 792 C CA . PHE A 1 106 ? -9.510 0.906 -0.121 1.00 81.69 106 PHE A CA 1
ATOM 793 C C . PHE A 1 106 ? -8.474 0.017 0.556 1.00 81.69 106 PHE A C 1
ATOM 795 O O . PHE A 1 106 ? -8.298 0.083 1.770 1.00 81.69 106 PHE A O 1
ATOM 802 N N . ASN A 1 107 ? -7.728 -0.760 -0.226 1.00 92.56 107 ASN A N 1
ATOM 803 C CA . ASN A 1 107 ? -6.564 -1.469 0.292 1.00 92.56 107 ASN A CA 1
ATOM 804 C C . ASN A 1 107 ? -5.326 -0.576 0.132 1.00 92.56 107 ASN A C 1
ATOM 806 O O . ASN A 1 107 ? -5.127 0.022 -0.927 1.00 92.56 107 ASN A O 1
ATOM 810 N N . LEU A 1 108 ? -4.497 -0.476 1.172 1.00 94.31 108 LEU A N 1
ATOM 811 C CA . LEU A 1 108 ? -3.312 0.384 1.198 1.00 94.31 108 LEU A CA 1
ATOM 812 C C . LEU A 1 108 ? -2.038 -0.428 1.399 1.00 94.31 108 LEU A C 1
ATOM 814 O O . LEU A 1 108 ? -1.911 -1.200 2.354 1.00 94.31 108 LEU A O 1
ATOM 818 N N . ILE A 1 109 ? -1.048 -0.163 0.552 1.00 96.31 109 ILE A N 1
ATOM 819 C CA . ILE A 1 109 ? 0.341 -0.542 0.770 1.00 96.31 109 ILE A CA 1
ATOM 820 C C . ILE A 1 109 ? 1.069 0.656 1.369 1.00 96.31 109 ILE A C 1
ATOM 822 O O . ILE A 1 109 ? 1.409 1.592 0.652 1.00 96.31 109 ILE A O 1
ATOM 826 N N . SER A 1 110 ? 1.344 0.606 2.673 1.00 96.19 110 SER A N 1
ATOM 827 C CA . SER A 1 110 ? 2.286 1.532 3.303 1.00 96.19 110 SER A CA 1
ATOM 828 C C . SER A 1 110 ? 3.676 1.308 2.719 1.00 96.19 110 SER A C 1
ATOM 830 O O . SER A 1 110 ? 4.262 0.240 2.907 1.00 96.19 110 SER A O 1
ATOM 832 N N . VAL A 1 111 ? 4.226 2.317 2.039 1.00 96.31 111 VAL A N 1
ATOM 833 C CA . VAL A 1 111 ? 5.602 2.252 1.513 1.00 96.31 111 VAL A CA 1
ATOM 834 C C . VAL A 1 111 ? 6.582 2.047 2.666 1.00 96.31 111 VAL A C 1
ATOM 836 O O . VAL A 1 111 ? 7.460 1.197 2.603 1.00 96.31 111 VAL A O 1
ATOM 839 N N . SER A 1 112 ? 6.407 2.782 3.764 1.00 95.12 112 SER A N 1
ATOM 840 C CA . SER A 1 112 ? 7.332 2.706 4.898 1.00 95.12 112 SER A CA 1
ATOM 841 C C . SER A 1 112 ? 7.327 1.343 5.598 1.00 95.12 112 SER A C 1
ATOM 843 O O . SER A 1 112 ? 8.365 0.928 6.107 1.00 95.12 112 SER A O 1
ATOM 845 N N . SER A 1 113 ? 6.186 0.651 5.625 1.00 95.12 113 SER A N 1
ATOM 846 C CA . SER A 1 113 ? 6.065 -0.707 6.169 1.00 95.12 113 SER A CA 1
ATOM 847 C C . SER A 1 113 ? 6.617 -1.737 5.190 1.00 95.12 113 SER A C 1
ATOM 849 O O . SER A 1 113 ? 7.408 -2.586 5.588 1.00 95.12 113 SER A O 1
ATOM 851 N N . LEU A 1 114 ? 6.297 -1.590 3.899 1.00 96.19 114 LEU A N 1
ATOM 852 C CA . LEU A 1 114 ? 6.783 -2.469 2.839 1.00 96.19 114 LEU A CA 1
ATOM 853 C C . LEU A 1 114 ? 8.312 -2.560 2.843 1.00 96.19 114 LEU A C 1
ATOM 855 O O . LEU A 1 114 ? 8.853 -3.659 2.885 1.00 96.19 114 LEU A O 1
ATOM 859 N N . LEU 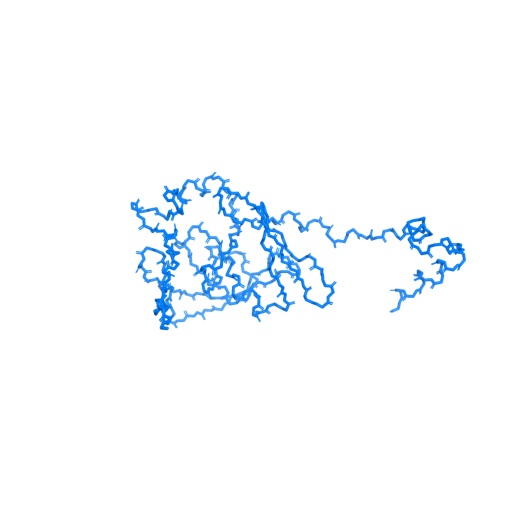A 1 115 ? 8.989 -1.407 2.835 1.00 95.06 115 LEU A N 1
ATOM 860 C CA . LEU A 1 115 ? 10.451 -1.325 2.745 1.00 95.06 115 LEU A CA 1
ATOM 861 C C . LEU A 1 115 ? 11.173 -1.798 4.018 1.00 95.06 115 LEU A C 1
ATOM 863 O O . LEU A 1 115 ? 12.364 -2.089 3.974 1.00 95.06 115 LEU A O 1
ATOM 867 N N . LYS A 1 116 ? 10.486 -1.828 5.167 1.00 92.00 116 LYS A N 1
ATOM 868 C CA . LYS A 1 116 ? 11.048 -2.348 6.425 1.00 92.00 116 LYS A CA 1
ATOM 869 C C . LYS A 1 116 ? 10.970 -3.865 6.493 1.00 92.00 116 LYS A C 1
ATOM 871 O O . LYS A 1 116 ? 11.904 -4.494 6.980 1.00 92.00 116 LYS A O 1
ATOM 876 N N . ASP A 1 117 ? 9.854 -4.418 6.030 1.00 87.50 117 ASP A N 1
ATOM 877 C CA . ASP A 1 117 ? 9.552 -5.840 6.177 1.00 87.50 117 ASP A CA 1
ATOM 878 C C . ASP A 1 117 ? 10.102 -6.667 5.005 1.00 87.50 117 ASP A C 1
ATOM 880 O O . ASP A 1 117 ? 10.430 -7.839 5.172 1.00 87.50 117 ASP A O 1
ATOM 884 N N . ASN A 1 118 ? 10.247 -6.053 3.830 1.00 79.25 118 ASN A N 1
ATOM 885 C CA . ASN A 1 118 ? 10.812 -6.669 2.639 1.00 79.25 118 ASN A CA 1
ATOM 886 C C . ASN A 1 118 ? 12.121 -5.952 2.306 1.00 79.25 118 ASN A C 1
ATOM 888 O O . ASN A 1 118 ? 12.134 -4.727 2.201 1.00 79.25 118 ASN A O 1
ATOM 892 N N . ASN A 1 119 ? 13.215 -6.695 2.120 1.00 88.69 119 ASN A N 1
ATOM 893 C CA . ASN A 1 119 ? 14.509 -6.154 1.696 1.00 88.69 119 ASN A CA 1
ATOM 894 C C . ASN A 1 119 ? 14.422 -5.641 0.246 1.00 88.69 119 ASN A C 1
ATOM 896 O O . ASN A 1 119 ? 14.879 -6.292 -0.690 1.00 88.69 119 ASN A O 1
ATOM 900 N N . CYS A 1 120 ? 13.764 -4.501 0.060 1.00 94.31 120 CYS A N 1
ATOM 901 C CA . CYS A 1 120 ? 13.391 -3.944 -1.229 1.00 94.31 120 CYS A CA 1
ATOM 902 C C . CYS A 1 120 ? 13.498 -2.413 -1.224 1.00 94.31 120 CYS A C 1
ATOM 904 O O . CYS A 1 120 ? 13.654 -1.777 -0.179 1.00 94.31 120 CYS A O 1
ATOM 906 N N . SER A 1 121 ? 13.395 -1.819 -2.407 1.00 95.44 121 SER A N 1
ATOM 907 C CA . SER A 1 121 ? 13.305 -0.382 -2.644 1.00 95.44 121 SER A CA 1
ATOM 908 C C . SER A 1 121 ? 12.040 -0.043 -3.433 1.00 95.44 121 SER A C 1
ATOM 910 O O . SER A 1 121 ? 11.500 -0.869 -4.170 1.00 95.44 121 SER A O 1
ATOM 912 N N . ALA A 1 122 ? 11.565 1.195 -3.288 1.00 96.00 122 ALA A N 1
ATOM 913 C CA . ALA A 1 122 ? 10.471 1.738 -4.084 1.00 96.00 122 ALA A CA 1
ATOM 914 C C . ALA A 1 122 ? 10.944 2.982 -4.844 1.00 96.00 122 ALA A C 1
ATOM 916 O O . ALA A 1 122 ? 11.480 3.917 -4.248 1.00 96.00 122 ALA A O 1
ATOM 917 N N . HIS A 1 123 ? 10.720 3.000 -6.155 1.00 95.81 123 HIS A N 1
ATOM 918 C CA . HIS A 1 123 ? 11.119 4.078 -7.057 1.00 95.81 123 HIS A CA 1
ATOM 919 C C . HIS A 1 123 ? 9.875 4.688 -7.695 1.00 95.81 123 HIS A C 1
ATOM 921 O O . HIS A 1 123 ? 9.116 3.981 -8.353 1.00 95.81 123 HIS A O 1
ATOM 927 N N . PHE A 1 124 ? 9.658 5.989 -7.501 1.00 96.12 124 PHE A N 1
ATOM 928 C CA . PHE A 1 124 ? 8.504 6.706 -8.044 1.00 96.12 124 PHE A CA 1
ATOM 929 C C . PHE A 1 124 ? 8.912 7.549 -9.252 1.00 96.12 124 PHE A C 1
ATOM 931 O O . PHE A 1 124 ? 9.864 8.327 -9.189 1.00 96.12 124 PHE A O 1
ATOM 938 N N . TYR A 1 125 ? 8.157 7.398 -10.333 1.00 95.75 125 TYR A N 1
ATOM 939 C CA . TYR A 1 125 ? 8.281 8.122 -11.594 1.00 95.75 125 TYR A CA 1
ATOM 940 C C . TYR A 1 125 ? 6.978 8.861 -11.887 1.00 95.75 125 TYR A C 1
ATOM 942 O O . TYR A 1 125 ? 5.995 8.693 -11.179 1.00 95.75 125 TYR A O 1
ATOM 950 N N . ILE A 1 126 ? 6.955 9.679 -12.939 1.00 93.38 126 ILE A N 1
ATOM 951 C CA . ILE A 1 126 ? 5.805 10.542 -13.247 1.00 93.38 126 ILE A CA 1
ATOM 952 C C . ILE A 1 126 ? 4.486 9.779 -13.445 1.00 93.38 126 ILE A C 1
ATOM 954 O O . ILE A 1 126 ? 3.432 10.304 -13.109 1.00 93.38 126 ILE A O 1
ATOM 958 N N . ASP A 1 127 ? 4.536 8.567 -13.989 1.00 94.12 127 ASP A N 1
ATOM 959 C CA . ASP A 1 127 ? 3.377 7.786 -14.433 1.00 94.12 127 ASP A CA 1
ATOM 960 C C . ASP A 1 127 ? 3.328 6.371 -13.836 1.00 94.12 127 ASP A C 1
ATOM 962 O O . ASP A 1 127 ? 2.379 5.622 -14.075 1.00 94.12 127 ASP A O 1
ATOM 966 N N . HIS A 1 128 ? 4.333 5.985 -13.051 1.00 95.31 128 HIS A N 1
ATOM 967 C CA . HIS A 1 128 ? 4.414 4.662 -12.444 1.00 95.31 128 HIS A CA 1
ATOM 968 C C . HIS A 1 128 ? 5.344 4.644 -11.229 1.00 95.31 128 HIS A C 1
ATOM 970 O O . HIS A 1 128 ? 6.118 5.569 -10.990 1.00 95.31 128 HIS A O 1
ATOM 976 N N . CYS A 1 129 ? 5.305 3.553 -10.475 1.00 97.06 129 CYS A N 1
ATOM 977 C CA . CYS A 1 129 ? 6.327 3.236 -9.492 1.00 97.06 129 CYS A CA 1
ATOM 978 C C . CYS A 1 129 ? 6.762 1.776 -9.612 1.00 97.06 129 CYS A C 1
ATOM 980 O O . CYS A 1 129 ? 6.026 0.929 -10.122 1.00 97.06 129 CYS A O 1
ATOM 982 N N . LEU A 1 130 ? 7.979 1.494 -9.164 1.00 96.06 130 LEU A N 1
ATOM 983 C CA . LEU A 1 130 ? 8.583 0.167 -9.180 1.00 96.06 130 LEU A CA 1
ATOM 984 C C . LEU A 1 130 ? 8.935 -0.237 -7.755 1.00 96.06 130 LEU A C 1
ATOM 986 O O . LEU A 1 130 ? 9.470 0.578 -7.005 1.00 96.06 130 LEU A O 1
ATOM 990 N N . ILE A 1 131 ? 8.659 -1.490 -7.409 1.00 96.19 131 ILE A N 1
ATOM 991 C CA . ILE A 1 131 ? 9.119 -2.129 -6.179 1.00 96.19 131 ILE A CA 1
ATOM 992 C C . ILE A 1 131 ? 10.150 -3.171 -6.597 1.00 96.19 131 ILE A C 1
ATOM 994 O O . ILE A 1 131 ? 9.843 -4.067 -7.390 1.00 96.19 131 ILE A O 1
ATOM 998 N N . GLN A 1 132 ? 11.372 -3.031 -6.096 1.00 94.62 132 GLN A N 1
ATOM 999 C CA . GLN A 1 132 ? 12.516 -3.819 -6.530 1.00 94.62 132 GLN A CA 1
ATOM 1000 C C . GLN A 1 132 ? 13.170 -4.507 -5.335 1.00 94.62 132 GLN A C 1
ATOM 1002 O O . GLN A 1 132 ? 13.444 -3.872 -4.324 1.00 94.62 132 GLN A O 1
ATOM 1007 N N . GLU A 1 133 ? 13.401 -5.809 -5.440 1.00 92.88 133 GLU A N 1
ATOM 1008 C CA . GLU A 1 133 ? 14.130 -6.592 -4.445 1.00 92.88 133 GLU A CA 1
ATOM 1009 C C . GLU A 1 133 ? 15.616 -6.192 -4.447 1.00 92.88 133 GLU A C 1
ATOM 1011 O O . GLU A 1 133 ? 16.215 -5.994 -5.506 1.00 92.88 133 GLU A O 1
ATOM 1016 N N . SER A 1 134 ? 16.203 -6.018 -3.262 1.00 89.19 134 SER A N 1
ATOM 1017 C CA . SER A 1 134 ? 17.497 -5.344 -3.109 1.00 89.19 134 SER A CA 1
ATOM 1018 C C . SER A 1 134 ? 18.720 -6.209 -3.439 1.00 89.19 134 SER A C 1
ATOM 1020 O O . SER A 1 134 ? 19.788 -5.651 -3.680 1.00 89.19 134 SER A O 1
ATOM 1022 N N . ILE A 1 135 ? 18.621 -7.543 -3.420 1.00 87.00 135 ILE A N 1
ATOM 1023 C CA . ILE A 1 135 ? 19.759 -8.454 -3.633 1.00 87.00 135 ILE A CA 1
ATOM 1024 C C . ILE A 1 135 ? 20.034 -8.640 -5.126 1.00 87.00 135 ILE A C 1
ATOM 1026 O O . ILE A 1 135 ? 21.162 -8.461 -5.579 1.00 87.00 135 ILE A O 1
ATOM 1030 N N . GLN A 1 136 ? 19.014 -9.019 -5.890 1.00 86.31 136 GLN A N 1
ATOM 1031 C CA . GLN A 1 136 ? 19.107 -9.342 -7.313 1.00 86.31 136 GLN A CA 1
ATOM 1032 C C . GLN A 1 136 ? 18.603 -8.205 -8.204 1.00 86.31 136 GLN A C 1
ATOM 1034 O O . GLN A 1 136 ? 18.780 -8.247 -9.421 1.00 86.31 136 GLN A O 1
ATOM 1039 N N . GLY A 1 137 ? 17.970 -7.185 -7.620 1.00 85.94 137 GLY A N 1
ATOM 1040 C CA . GLY A 1 137 ? 17.372 -6.103 -8.389 1.00 85.94 137 GLY A CA 1
ATOM 1041 C C . GLY A 1 137 ? 16.127 -6.553 -9.155 1.00 85.94 137 GLY A C 1
ATOM 1042 O O . GLY A 1 137 ? 15.800 -5.955 -10.181 1.00 85.94 137 GLY A O 1
ATOM 1043 N N . LEU A 1 138 ? 15.441 -7.608 -8.713 1.00 88.94 138 LEU A N 1
ATOM 1044 C CA . LEU A 1 138 ? 14.250 -8.099 -9.401 1.00 88.94 138 LEU A CA 1
ATOM 1045 C C . LEU A 1 138 ? 13.066 -7.162 -9.169 1.00 88.94 138 LEU A C 1
ATOM 1047 O O . LEU A 1 138 ? 12.805 -6.741 -8.044 1.00 88.94 138 LEU A O 1
ATOM 1051 N N . MET A 1 139 ? 12.320 -6.852 -10.230 1.00 92.81 139 MET A N 1
ATOM 1052 C CA . MET A 1 139 ? 11.055 -6.130 -10.102 1.00 92.81 139 MET A CA 1
ATOM 1053 C C . MET A 1 139 ? 10.012 -7.072 -9.496 1.00 92.81 139 MET A C 1
ATOM 1055 O O . MET A 1 139 ? 9.569 -8.009 -10.152 1.00 92.81 139 MET A O 1
ATOM 1059 N N . ILE A 1 140 ? 9.610 -6.804 -8.256 1.00 93.44 140 ILE A N 1
ATOM 1060 C CA . ILE A 1 140 ? 8.625 -7.611 -7.517 1.00 93.44 140 ILE A CA 1
ATOM 1061 C C . ILE A 1 140 ? 7.239 -6.965 -7.479 1.00 93.44 140 ILE A C 1
ATOM 1063 O O . ILE A 1 140 ? 6.269 -7.591 -7.061 1.00 93.44 140 ILE A O 1
ATOM 1067 N N . GLY A 1 141 ? 7.132 -5.715 -7.928 1.00 94.38 141 GLY A N 1
ATOM 1068 C CA . GLY A 1 141 ? 5.864 -5.019 -8.071 1.00 94.38 141 GLY A CA 1
ATOM 1069 C C . GLY A 1 141 ? 5.983 -3.787 -8.959 1.00 94.38 141 GLY A C 1
ATOM 1070 O O . GLY A 1 141 ? 7.042 -3.166 -9.064 1.00 94.38 141 GLY A O 1
ATOM 1071 N N . LYS A 1 142 ? 4.868 -3.419 -9.586 1.00 95.38 142 LYS A N 1
ATOM 1072 C CA . LYS A 1 142 ? 4.741 -2.214 -10.404 1.00 95.38 142 LYS A CA 1
ATOM 1073 C C . LYS A 1 142 ? 3.428 -1.528 -10.069 1.00 95.38 142 LYS A C 1
ATOM 1075 O O . LYS A 1 142 ? 2.389 -2.174 -10.086 1.00 95.38 142 LYS A O 1
ATOM 1080 N N . GLY A 1 143 ? 3.467 -0.236 -9.778 1.00 95.50 143 GLY A N 1
ATOM 1081 C CA . GLY A 1 143 ? 2.279 0.603 -9.671 1.00 95.50 143 GLY A CA 1
ATOM 1082 C C . GLY A 1 143 ? 2.123 1.477 -10.907 1.00 95.50 143 GLY A C 1
ATOM 1083 O O . GLY A 1 143 ? 3.112 1.995 -11.415 1.00 95.50 143 GLY A O 1
ATOM 1084 N N . LEU A 1 144 ? 0.901 1.662 -11.391 1.00 94.06 144 LEU A N 1
ATOM 1085 C CA . LEU A 1 144 ? 0.572 2.595 -12.467 1.00 94.06 144 LEU A CA 1
ATOM 1086 C C . LEU A 1 144 ? -0.158 3.802 -11.891 1.00 94.06 144 LEU A C 1
ATOM 1088 O O . LEU A 1 144 ? -0.988 3.655 -10.993 1.00 94.06 144 LEU A O 1
ATOM 1092 N N . LEU A 1 145 ? 0.129 4.993 -12.414 1.00 90.12 145 LEU A N 1
ATOM 1093 C CA . LEU A 1 145 ? -0.608 6.186 -12.031 1.00 90.12 145 LEU A CA 1
ATOM 1094 C C . LEU A 1 145 ? -2.016 6.137 -12.637 1.00 90.12 145 LEU A C 1
ATOM 1096 O O . LEU A 1 145 ? -2.191 6.170 -13.854 1.00 90.12 145 LEU A O 1
ATOM 1100 N N . MET A 1 146 ? -3.030 6.101 -11.780 1.00 85.50 146 MET A N 1
ATOM 1101 C CA . MET A 1 146 ? -4.438 6.192 -12.153 1.00 85.50 146 MET A CA 1
ATOM 1102 C C . MET A 1 146 ? -5.097 7.228 -11.251 1.00 85.50 146 MET A C 1
ATOM 1104 O O . MET A 1 146 ? -5.071 7.105 -10.029 1.00 85.50 146 MET A O 1
ATOM 1108 N N . ASN A 1 147 ? -5.650 8.283 -11.853 1.00 82.50 147 ASN A N 1
ATOM 1109 C CA . ASN A 1 147 ? -6.325 9.363 -11.127 1.00 82.50 147 ASN A CA 1
ATOM 1110 C C . ASN A 1 147 ? -5.479 9.948 -9.972 1.00 82.50 147 ASN A C 1
ATOM 1112 O O . ASN A 1 147 ? -5.976 10.148 -8.867 1.00 82.50 147 ASN A O 1
ATOM 1116 N N . ASN A 1 148 ? -4.194 10.214 -10.235 1.00 83.19 148 ASN A N 1
ATOM 1117 C CA . ASN A 1 148 ? -3.211 10.733 -9.271 1.00 83.19 148 ASN A CA 1
ATOM 1118 C C . ASN A 1 148 ? -2.850 9.794 -8.104 1.00 83.19 148 ASN A C 1
ATOM 1120 O O . ASN A 1 148 ? -2.216 10.232 -7.145 1.00 83.19 148 ASN A O 1
ATOM 1124 N N . LEU A 1 149 ? -3.199 8.510 -8.191 1.00 88.81 149 LEU A N 1
ATOM 1125 C CA . LEU A 1 149 ? -2.790 7.479 -7.241 1.00 88.81 149 LEU A CA 1
ATOM 1126 C C . LEU A 1 149 ? -1.954 6.416 -7.942 1.00 88.81 149 LEU A C 1
ATOM 1128 O O . LEU A 1 149 ? -2.250 6.039 -9.073 1.00 88.81 149 LEU A O 1
ATOM 1132 N N . TYR A 1 150 ? -0.937 5.897 -7.260 1.00 93.00 150 TYR A N 1
ATOM 1133 C CA . TYR A 1 150 ? -0.214 4.724 -7.741 1.00 93.00 150 TYR A CA 1
ATOM 1134 C C . TYR A 1 150 ? -0.988 3.475 -7.342 1.00 93.00 150 TYR A C 1
ATOM 1136 O O . TYR A 1 150 ? -1.081 3.141 -6.161 1.00 93.00 150 TYR A O 1
ATOM 1144 N N . ILE A 1 151 ? -1.555 2.799 -8.333 1.00 93.31 151 ILE A N 1
ATOM 1145 C CA . ILE A 1 151 ? -2.327 1.575 -8.154 1.00 93.31 151 ILE A CA 1
ATOM 1146 C C . ILE A 1 151 ? -1.459 0.402 -8.562 1.00 93.31 151 ILE A C 1
ATOM 1148 O O . ILE A 1 151 ? -0.932 0.374 -9.674 1.00 93.31 151 ILE A O 1
ATOM 1152 N N . LEU A 1 152 ? -1.296 -0.558 -7.660 1.00 94.69 152 LEU A N 1
ATOM 1153 C CA . LEU A 1 152 ? -0.517 -1.755 -7.921 1.00 94.69 152 LEU A CA 1
ATOM 1154 C C . LEU A 1 152 ? -1.127 -2.553 -9.078 1.00 94.69 152 LEU A C 1
ATOM 1156 O O . LEU A 1 152 ? -2.301 -2.923 -9.048 1.00 94.69 152 LEU A O 1
ATOM 1160 N N . ASP A 1 153 ? -0.308 -2.850 -10.079 1.00 91.56 153 ASP A N 1
ATOM 1161 C CA . ASP A 1 153 ? -0.680 -3.690 -11.204 1.00 91.56 153 ASP A CA 1
ATOM 1162 C C . ASP A 1 153 ? -0.532 -5.167 -10.819 1.00 91.56 153 ASP A C 1
ATOM 1164 O O . ASP A 1 153 ? 0.544 -5.758 -10.896 1.00 91.56 153 ASP A O 1
ATOM 1168 N N . THR A 1 154 ? -1.634 -5.780 -10.391 1.00 77.62 154 THR A N 1
ATOM 1169 C CA . THR A 1 154 ? -1.673 -7.197 -9.998 1.00 77.62 154 THR A CA 1
ATOM 1170 C C . THR A 1 154 ? -1.671 -8.156 -11.193 1.00 77.62 154 THR A C 1
ATOM 1172 O O . THR A 1 154 ? -1.521 -9.363 -11.008 1.00 77.62 154 THR A O 1
ATOM 1175 N N . ARG A 1 155 ? -1.768 -7.653 -12.435 1.00 66.75 155 ARG A N 1
ATOM 1176 C CA . ARG A 1 155 ? -1.697 -8.478 -13.660 1.00 66.75 155 ARG A CA 1
ATOM 1177 C C . ARG A 1 155 ? -0.286 -8.983 -13.950 1.00 66.75 155 ARG A C 1
ATOM 1179 O O . ARG A 1 155 ? -0.117 -9.893 -14.754 1.00 66.75 155 ARG A O 1
ATOM 1186 N N . VAL A 1 156 ? 0.717 -8.419 -13.278 1.00 52.66 156 VAL A N 1
ATOM 1187 C CA . VAL A 1 156 ? 2.130 -8.813 -13.395 1.00 52.66 156 VAL A CA 1
ATOM 1188 C C . VAL A 1 156 ? 2.364 -10.240 -12.856 1.00 52.66 156 VAL A C 1
ATOM 1190 O O . VAL A 1 156 ? 3.404 -10.835 -13.111 1.00 52.66 156 VAL A O 1
ATOM 1193 N N . ASN A 1 157 ? 1.369 -10.841 -12.191 1.00 45.41 157 ASN A N 1
ATOM 1194 C CA . ASN A 1 157 ? 1.448 -12.192 -11.634 1.00 45.41 157 ASN A CA 1
ATOM 1195 C C . ASN A 1 157 ? 1.194 -13.337 -12.643 1.00 45.41 157 ASN A C 1
ATOM 1197 O O . ASN A 1 157 ? 1.144 -14.500 -12.256 1.00 45.41 157 ASN A O 1
ATOM 1201 N N . ALA A 1 158 ? 1.048 -13.042 -13.939 1.00 39.62 158 ALA A N 1
ATOM 1202 C CA . ALA A 1 158 ? 1.096 -14.053 -14.993 1.00 39.62 158 ALA A CA 1
ATOM 1203 C C . ALA A 1 158 ? 2.480 -14.017 -15.657 1.00 39.62 158 ALA A C 1
ATOM 1205 O O . ALA A 1 158 ? 2.692 -13.305 -16.633 1.00 39.62 158 ALA A O 1
ATOM 1206 N N . ASN A 1 159 ? 3.411 -14.812 -15.131 1.00 38.28 159 ASN A N 1
ATOM 1207 C CA . ASN A 1 159 ? 4.690 -15.135 -15.770 1.00 38.28 159 ASN A CA 1
ATOM 1208 C C . ASN A 1 159 ? 5.718 -13.988 -15.833 1.00 38.28 159 ASN A C 1
ATOM 1210 O O . ASN A 1 159 ? 6.147 -13.589 -16.909 1.00 38.28 159 ASN A O 1
ATOM 1214 N N . PHE A 1 160 ? 6.252 -13.572 -14.683 1.00 39.78 160 PHE A N 1
ATOM 1215 C CA . PHE A 1 160 ? 7.664 -13.150 -14.627 1.00 39.78 160 PHE A CA 1
ATOM 1216 C C . PHE A 1 160 ? 8.586 -14.338 -14.313 1.00 39.78 160 PHE A C 1
ATOM 1218 O O . PHE A 1 160 ? 9.588 -14.240 -13.620 1.00 39.78 160 PHE A O 1
ATOM 1225 N N . CYS A 1 161 ? 8.252 -15.487 -14.889 1.00 41.00 161 CYS A N 1
ATOM 1226 C CA . CYS A 1 161 ? 9.256 -16.306 -15.531 1.00 41.00 161 CYS A CA 1
ATOM 1227 C C . CYS A 1 161 ? 8.966 -16.165 -17.025 1.00 41.00 161 CYS A C 1
ATOM 1229 O O . CYS A 1 161 ? 8.354 -17.031 -17.646 1.00 41.00 161 CYS A O 1
ATOM 1231 N N . GLU A 1 162 ? 9.390 -15.049 -17.623 1.00 36.88 162 GLU A N 1
ATOM 1232 C CA . GLU A 1 162 ? 9.945 -15.214 -18.956 1.00 36.88 162 GLU A CA 1
ATOM 1233 C C . GLU A 1 162 ? 11.150 -16.103 -18.684 1.00 36.88 162 GLU A C 1
ATOM 1235 O O . GLU A 1 162 ? 12.193 -15.633 -18.227 1.00 36.88 162 GLU A O 1
ATOM 1240 N N . SER A 1 163 ? 10.957 -17.424 -18.799 1.00 42.50 163 SER A N 1
ATOM 1241 C CA . SER A 1 163 ? 12.086 -18.309 -18.988 1.00 42.50 163 SER A CA 1
ATOM 1242 C C . SER A 1 163 ? 12.846 -17.615 -20.098 1.00 42.50 163 SER A C 1
ATOM 1244 O O . SER A 1 163 ? 12.316 -17.490 -21.208 1.00 42.50 163 SER A O 1
ATOM 1246 N N . LEU A 1 164 ? 14.010 -17.056 -19.777 1.00 46.41 164 LEU A N 1
ATOM 1247 C CA . LEU A 1 164 ? 14.980 -16.712 -20.785 1.00 46.41 164 LEU A CA 1
ATOM 1248 C C . LEU A 1 164 ? 15.213 -18.054 -21.463 1.00 46.41 164 LEU A C 1
ATOM 1250 O O . LEU A 1 164 ? 16.029 -18.846 -21.002 1.00 46.41 164 LEU A O 1
ATOM 1254 N N . LEU A 1 165 ? 14.431 -18.363 -22.503 1.00 47.62 165 LEU A N 1
ATOM 1255 C CA . LEU A 1 165 ? 14.866 -19.282 -23.524 1.00 47.62 165 LEU A CA 1
ATOM 1256 C C . LEU A 1 165 ? 16.208 -18.689 -23.875 1.00 47.62 165 LEU A C 1
ATOM 1258 O O . LEU A 1 165 ? 16.263 -17.552 -24.350 1.00 47.62 165 LEU A O 1
ATOM 1262 N N . VAL A 1 166 ? 17.264 -19.362 -23.422 1.00 56.19 166 VAL A N 1
ATOM 1263 C CA . VAL A 1 166 ? 18.619 -18.866 -23.538 1.00 56.19 166 VAL A CA 1
ATOM 1264 C C . VAL A 1 166 ? 18.853 -18.768 -25.029 1.00 56.19 166 VAL A C 1
ATOM 1266 O O . VAL A 1 166 ? 19.166 -19.750 -25.696 1.00 56.19 166 VAL A O 1
ATOM 1269 N N . ASP A 1 167 ? 18.598 -17.583 -25.572 1.00 64.50 167 ASP A N 1
ATOM 1270 C CA . ASP A 1 167 ? 18.791 -17.335 -26.975 1.00 64.50 167 ASP A CA 1
ATOM 1271 C C . ASP A 1 167 ? 20.295 -17.210 -27.137 1.00 64.50 167 ASP A C 1
ATOM 1273 O O . ASP A 1 167 ? 20.901 -16.166 -26.873 1.00 64.50 167 ASP A O 1
ATOM 1277 N N . GLY A 1 168 ? 20.914 -18.328 -27.517 1.00 62.72 168 GLY A N 1
ATOM 1278 C CA . GLY A 1 168 ? 22.337 -18.388 -27.805 1.00 62.72 168 GLY A CA 1
ATOM 1279 C C . GLY A 1 168 ? 22.750 -17.306 -28.803 1.00 62.72 168 GLY A C 1
ATOM 1280 O O . GLY A 1 168 ? 23.887 -16.845 -28.752 1.00 62.72 168 GLY A O 1
ATOM 1281 N N . HIS A 1 169 ? 21.831 -16.827 -29.651 1.00 63.75 169 HIS A N 1
ATOM 1282 C CA . HIS A 1 169 ? 22.081 -15.714 -30.553 1.00 63.75 169 HIS A CA 1
ATOM 1283 C C . HIS A 1 169 ? 22.191 -14.368 -29.821 1.00 63.75 169 HIS A C 1
ATOM 1285 O O . HIS A 1 169 ? 23.127 -13.606 -30.074 1.00 63.75 169 HIS A O 1
ATOM 1291 N N . LEU A 1 170 ? 21.307 -14.089 -28.860 1.00 66.56 170 LEU A N 1
ATOM 1292 C CA . LEU A 1 170 ? 21.362 -12.879 -28.036 1.00 66.56 170 LEU A CA 1
ATOM 1293 C C . LEU A 1 170 ? 22.628 -12.836 -27.165 1.00 66.56 170 LEU A C 1
ATOM 1295 O O . LEU A 1 170 ? 23.277 -11.792 -27.052 1.00 66.56 170 LEU A O 1
ATOM 1299 N N . TRP A 1 171 ? 23.028 -13.976 -26.595 1.00 64.88 171 TRP A N 1
ATOM 1300 C CA . TRP A 1 171 ? 24.289 -14.093 -25.856 1.00 64.88 171 TRP A CA 1
ATOM 1301 C C . TRP A 1 171 ? 25.511 -13.955 -26.770 1.00 64.88 171 TRP A C 1
ATOM 1303 O O . TRP A 1 171 ? 26.469 -13.272 -26.405 1.00 64.88 171 TRP A O 1
ATOM 1313 N N . HIS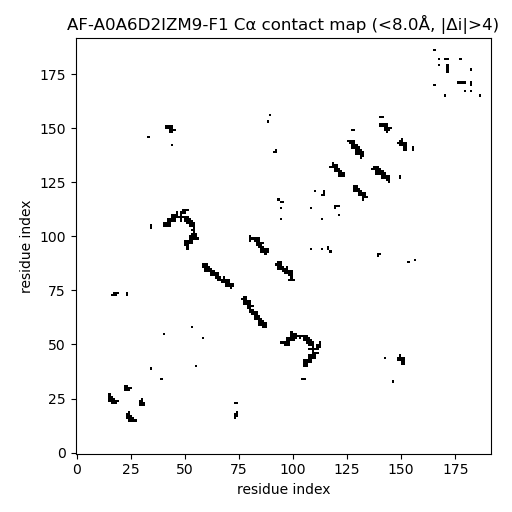 A 1 172 ? 25.460 -14.513 -27.984 1.00 64.00 172 HIS A N 1
ATOM 1314 C CA . HIS A 1 172 ? 26.504 -14.348 -28.996 1.00 64.00 172 HIS A CA 1
ATOM 1315 C C . HIS A 1 172 ? 26.721 -12.872 -29.372 1.00 64.00 172 HIS A C 1
ATOM 1317 O O . HIS A 1 172 ? 27.860 -12.440 -29.544 1.00 64.00 172 HIS A O 1
ATOM 1323 N N . GLN A 1 173 ? 25.653 -12.074 -29.440 1.00 63.84 173 GLN A N 1
ATOM 1324 C CA . GLN A 1 173 ? 25.749 -10.638 -29.715 1.00 63.84 173 GLN A CA 1
ATOM 1325 C C . GLN A 1 173 ? 26.253 -9.829 -28.505 1.00 63.84 173 GLN A C 1
ATOM 1327 O O . GLN A 1 173 ? 27.090 -8.945 -28.670 1.00 63.84 173 GLN A O 1
ATOM 1332 N N . ARG A 1 174 ? 25.792 -10.134 -27.283 1.00 70.75 174 ARG A N 1
ATOM 1333 C CA . ARG A 1 174 ? 26.161 -9.381 -26.064 1.00 70.75 174 ARG A CA 1
ATOM 1334 C C . ARG A 1 174 ? 27.578 -9.658 -25.558 1.00 70.75 174 ARG A C 1
ATOM 1336 O O . ARG A 1 174 ? 28.204 -8.760 -25.007 1.00 70.75 174 ARG A O 1
ATOM 1343 N N . LEU A 1 175 ? 28.081 -10.880 -25.737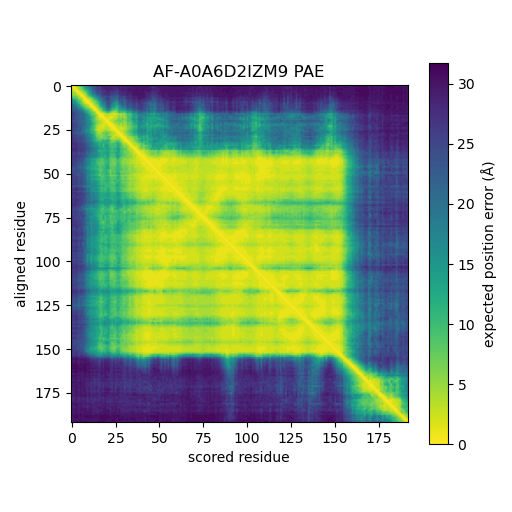 1.00 69.25 175 LEU A N 1
ATOM 1344 C CA . LEU A 1 175 ? 29.404 -11.304 -25.259 1.00 69.25 175 LEU A CA 1
ATOM 1345 C C . LEU A 1 175 ? 30.514 -11.178 -26.319 1.00 69.25 175 LEU A C 1
ATOM 1347 O O . LEU A 1 175 ? 31.645 -11.588 -26.065 1.00 69.25 175 LEU A O 1
ATOM 1351 N N . GLY A 1 176 ? 30.213 -10.622 -27.498 1.00 61.06 176 GLY A N 1
ATOM 1352 C CA . GLY A 1 176 ? 31.215 -10.355 -28.534 1.00 61.06 176 GLY A CA 1
ATOM 1353 C C . GLY A 1 176 ? 31.632 -11.592 -29.336 1.00 61.06 176 GLY A C 1
ATOM 1354 O O . GLY A 1 176 ? 32.814 -11.905 -29.432 1.00 61.06 176 GLY A O 1
ATOM 1355 N N . HIS A 1 177 ? 30.660 -12.283 -29.932 1.00 71.56 177 HIS A N 1
ATOM 1356 C CA . HIS A 1 177 ? 30.833 -13.471 -30.776 1.00 71.56 177 HIS A CA 1
ATOM 1357 C C . HIS A 1 177 ? 31.525 -14.695 -30.128 1.00 71.56 177 HIS A C 1
ATOM 1359 O O . HIS A 1 177 ? 32.360 -15.335 -30.778 1.00 71.56 177 HIS A O 1
ATOM 1365 N N . PRO A 1 178 ? 31.194 -15.106 -28.888 1.00 64.94 178 PRO A N 1
ATOM 1366 C CA . PRO A 1 178 ? 31.648 -16.395 -28.374 1.00 64.94 178 PRO A CA 1
ATOM 1367 C C . PRO A 1 178 ? 31.166 -17.543 -29.273 1.00 64.94 178 PRO A C 1
ATOM 1369 O O . PRO A 1 178 ? 30.056 -17.515 -29.816 1.00 64.94 178 PRO A O 1
ATOM 1372 N N . SER A 1 179 ? 32.015 -18.557 -29.447 1.00 70.19 179 SER A N 1
ATOM 1373 C CA . SER A 1 179 ? 31.697 -19.728 -30.262 1.00 70.19 179 SER A CA 1
ATOM 1374 C C . SER A 1 179 ? 30.523 -20.513 -29.670 1.00 70.19 179 SER A C 1
ATOM 1376 O O . SER A 1 179 ? 30.344 -20.558 -28.453 1.00 70.19 179 SER A O 1
ATOM 1378 N N . ALA A 1 180 ? 29.747 -21.180 -30.529 1.00 68.00 180 ALA A N 1
ATOM 1379 C CA . ALA A 1 180 ? 28.592 -21.978 -30.106 1.00 68.00 180 ALA A CA 1
ATOM 1380 C C . ALA A 1 180 ? 28.954 -23.028 -29.037 1.00 68.00 180 ALA A C 1
ATOM 1382 O O . ALA A 1 180 ? 28.213 -23.208 -28.079 1.00 68.00 180 ALA A O 1
ATOM 1383 N N . ALA A 1 181 ? 30.140 -23.636 -29.145 1.00 69.88 181 ALA A N 1
ATOM 1384 C CA . ALA A 1 181 ? 30.658 -24.593 -28.166 1.00 69.88 181 ALA A CA 1
ATOM 1385 C C . ALA A 1 181 ? 30.911 -23.983 -26.774 1.00 69.88 181 ALA A C 1
ATOM 1387 O O . ALA 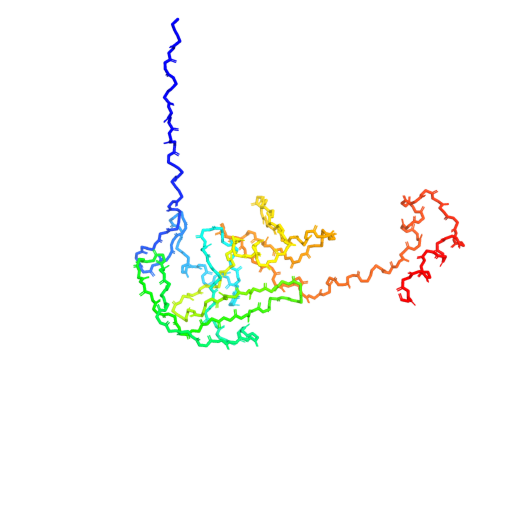A 1 181 ? 30.857 -24.680 -25.771 1.00 69.88 181 ALA A O 1
ATOM 1388 N N . LYS A 1 182 ? 31.188 -22.677 -26.690 1.00 67.50 182 LYS A N 1
ATOM 1389 C CA . LYS A 1 182 ? 31.411 -21.992 -25.410 1.00 67.50 182 LYS A CA 1
ATOM 1390 C C . LYS A 1 182 ? 30.105 -21.539 -24.755 1.00 67.50 182 LYS A C 1
ATOM 1392 O O . LYS A 1 182 ? 30.065 -21.342 -23.548 1.00 67.50 182 LYS A O 1
ATOM 1397 N N . LEU A 1 183 ? 29.040 -21.394 -25.547 1.00 66.12 183 LEU A N 1
ATOM 1398 C CA . LEU A 1 183 ? 27.692 -21.118 -25.049 1.00 66.12 183 LEU A CA 1
ATOM 1399 C C . LEU A 1 183 ? 27.065 -22.363 -24.412 1.00 66.12 183 LEU A C 1
ATOM 1401 O O . LEU A 1 183 ? 26.405 -22.232 -23.387 1.00 66.12 183 LEU A O 1
ATOM 1405 N N . THR A 1 184 ? 27.328 -23.558 -24.952 1.00 66.44 184 THR A N 1
ATOM 1406 C CA . THR A 1 184 ? 26.829 -24.823 -24.382 1.00 66.44 184 THR A CA 1
ATOM 1407 C C . THR A 1 184 ? 27.406 -25.125 -22.995 1.00 66.44 184 THR A C 1
ATOM 1409 O O . THR A 1 184 ? 26.686 -25.629 -22.135 1.00 66.44 184 THR A O 1
ATOM 1412 N N . ASP A 1 185 ? 28.663 -24.746 -22.740 1.00 67.06 185 ASP A N 1
ATOM 1413 C CA . ASP A 1 185 ? 29.304 -24.885 -21.420 1.00 67.06 185 ASP A CA 1
ATOM 1414 C C . ASP A 1 185 ? 28.704 -23.934 -20.364 1.00 67.06 185 ASP A C 1
ATOM 1416 O O . ASP A 1 185 ? 28.655 -24.263 -19.179 1.00 67.06 185 ASP A O 1
ATOM 1420 N N . LEU A 1 186 ? 28.212 -22.761 -20.783 1.00 59.44 186 LEU A N 1
ATOM 1421 C CA . LEU A 1 186 ? 27.580 -21.773 -19.895 1.00 59.44 186 LEU A CA 1
ATOM 1422 C C . LEU A 1 186 ? 26.128 -22.131 -19.561 1.00 59.44 186 LEU A C 1
ATOM 1424 O O . LEU A 1 186 ? 25.634 -21.775 -18.498 1.00 59.44 186 LEU A O 1
ATOM 1428 N N . THR A 1 187 ? 25.438 -22.835 -20.459 1.00 58.62 187 THR A N 1
ATOM 1429 C CA . THR A 1 187 ? 24.073 -23.317 -20.210 1.00 58.62 187 THR A CA 1
ATOM 1430 C C . THR A 1 187 ? 24.031 -24.567 -19.338 1.00 58.62 187 THR A C 1
ATOM 1432 O O . THR A 1 187 ? 23.024 -24.804 -18.686 1.00 58.62 187 THR A O 1
ATOM 1435 N N . GLY A 1 188 ? 25.114 -25.351 -19.293 1.00 49.66 188 GLY A N 1
ATOM 1436 C CA . GLY A 1 188 ? 25.199 -26.571 -18.483 1.00 49.66 188 GLY A CA 1
ATOM 1437 C C . GLY A 1 188 ? 25.458 -26.347 -16.989 1.00 49.66 188 GLY A C 1
ATOM 1438 O O . GLY A 1 188 ? 25.514 -27.316 -16.245 1.00 49.66 188 GLY A O 1
ATOM 1439 N N . THR A 1 189 ? 25.645 -25.102 -16.537 1.00 45.72 189 THR A N 1
ATOM 1440 C CA . THR A 1 189 ? 26.004 -24.771 -15.143 1.00 45.72 189 THR A CA 1
ATOM 1441 C C . THR A 1 189 ? 24.822 -24.330 -14.267 1.00 45.72 189 THR A C 1
ATOM 1443 O O . THR A 1 189 ? 25.051 -23.869 -13.154 1.00 45.72 189 THR A O 1
ATOM 1446 N N . ILE A 1 190 ? 23.572 -24.454 -14.739 1.00 46.16 190 ILE A N 1
ATOM 1447 C CA . ILE A 1 190 ? 22.363 -24.039 -13.987 1.00 46.16 190 ILE A CA 1
ATOM 1448 C C . ILE A 1 190 ? 21.449 -25.228 -13.602 1.00 46.16 190 ILE A C 1
ATOM 1450 O O . ILE A 1 190 ? 20.507 -25.036 -12.843 1.00 46.16 190 ILE A O 1
ATOM 1454 N N . ASP A 1 191 ? 21.769 -26.459 -14.015 1.00 40.09 191 ASP A N 1
ATOM 1455 C CA . ASP A 1 191 ? 21.009 -27.666 -13.634 1.00 40.09 191 ASP A CA 1
ATOM 1456 C C . ASP A 1 191 ? 21.771 -28.575 -12.636 1.00 40.09 191 ASP A C 1
ATOM 1458 O O . ASP A 1 191 ? 21.808 -29.793 -12.809 1.00 40.09 191 ASP A O 1
ATOM 1462 N N . GLU A 1 192 ? 22.360 -27.994 -11.580 1.00 34.00 192 GLU A N 1
ATOM 1463 C CA . GLU A 1 192 ? 22.623 -28.678 -10.291 1.00 34.00 192 GLU A CA 1
ATOM 1464 C C . GLU A 1 192 ? 22.302 -27.774 -9.092 1.00 34.00 192 GLU A C 1
ATOM 1466 O O . GLU A 1 192 ? 22.747 -26.601 -9.085 1.00 34.00 192 GLU A O 1
#

Mean predicted aligned error: 14.14 Å

Organism: NCBI:txid1685480

Radius of gyration: 22.5 Å; Cα contacts (8 Å, |Δi|>4): 302; chains: 1; bounding box: 50×71×53 Å

InterPro domains:
  IPR054722 Retrovirus-related Pol polyprotein from transposon TNT 1-94-like, beta-barrel domain [PF22936] (43-117)

Sequence (192 aa):
MAAESSSGIIPFPSSSLRFEHNCLTFQHQCLSTLYNSLPPGSWIIDSGATTHVCSDLALFSRVSPVSGVTVSLPNGIREPISHTGTVHISDSLVLHNVLHVPSFQFNLISVSSLLKDNNCSAHFYIDHCLIQESIQGLMIGKGLLMNNLYILDTRVNANFCESLLVDGHLWHQRLGHPSAAKLTDLTGTIDE

Nearest PDB structures (foldseek):
  5y82-assembly1_D  TM=7.479E-01  e=9.274E+00  Thermotoga maritima MSB8

Solvent-accessible surface area (backbone atoms only — not comparable to full-atom values): 11524 Å² total; per-residue (Å²): 137,81,80,80,81,76,83,73,79,72,76,78,80,84,66,44,71,41,48,54,94,97,25,46,18,50,79,86,42,50,45,65,62,43,60,78,72,45,65,88,89,48,34,36,59,30,76,87,38,84,50,29,34,33,40,57,75,87,58,44,82,41,81,42,81,49,78,95,46,66,47,78,44,78,71,74,49,70,44,78,35,56,37,32,27,29,34,64,81,42,100,75,33,71,43,67,72,24,34,45,39,70,90,43,94,57,26,36,39,10,45,66,42,49,48,71,78,38,77,39,48,77,48,82,56,99,59,34,31,41,29,28,34,63,88,82,62,43,77,50,44,43,24,41,54,53,96,93,37,36,32,49,50,72,74,64,75,71,61,86,64,69,69,72,69,79,48,64,64,60,51,24,64,75,66,70,65,60,52,72,76,62,51,55,61,64,64,67,70,73,84,121

Secondary structure (DSSP, 8-state):
-PPP------------EEEETTEEEETTEEHHHHHTTSPTT-EEEESS-SS-EES-GGGEEEEEE--S-EEE-TTS-EEE--EEEEEESSSS-EEEEEEE-TT--SEEEEHHHHHHHSSEEEEE-SSEEEEEETTT--EEEEEEEETTEEEE-GGGGS-S-------HHHHHHHTTS--HHHHHHHHTTS--

Foldseek 3Di:
DDDDDPPPPPPPPPPQWACDPNFTGGVNRGCVVVLVVDDQPWEFEDQPDPAWEDQDPVQFPDKDFDPPDWDQDNHRDTHDFGIFGKGDLAPLQIGHRYTHDNVDRHTYDHQVRRVVVACWDWADDPFKIFIAHDPPRDGSWIFGQDPNTTITDSVVRPDPPPVPPVPVVVVCVVVPRDDPVVVVVVVVPPPD

pLDDT: mean 75.77, std 20.4, range [28.64, 97.19]